Protein AF-A0A535V479-F1 (afdb_monomer)

Radius of gyration: 16.75 Å; Cα contacts (8 Å, |Δi|>4): 401; chains: 1; bounding box: 38×44×40 Å

Solvent-accessible surface area (backbone atoms only — not comparable to full-atom values): 11476 Å² total; per-residue (Å²): 57,31,63,68,49,33,75,45,56,72,70,58,43,39,60,58,38,41,78,55,70,48,56,66,48,62,28,34,54,45,68,47,28,28,66,51,22,71,62,37,49,54,50,51,54,59,69,45,71,85,49,93,41,46,69,32,35,23,28,55,63,46,35,44,75,44,95,90,58,84,38,67,50,72,68,49,53,69,53,39,48,59,43,50,72,37,88,54,32,70,27,37,19,48,40,61,54,40,69,43,42,50,70,64,34,63,78,50,50,46,60,60,64,63,84,82,49,84,44,32,37,28,34,50,68,87,58,53,69,73,54,34,51,42,39,42,71,68,51,38,44,31,32,49,42,55,75,44,49,69,54,39,50,51,44,39,74,74,68,23,30,34,29,42,21,49,24,72,88,57,71,27,39,80,59,40,46,60,53,39,75,76,68,44,63,77,55,54,46,81,36,44,43,46,37,38,49,66,49,42,72,76,63,37,54,74,50,36,56,52,64,72,74,108

Secondary structure (DSSP, 8-state):
-BSGGGTS-HHHHHHHHHTTT--EEEE--HHHHHHHTHHHHHHHHHHTTT-SSEEEEEE---SSSSTT---SSPPPHHHHHHHHTSTTEEEEEEE--HHHHHTT-HHHHHHH--SS-S-EEE--TT--HHHHHHHHHTT--EES---SHHHHHHHHHTT-EEEEEB-SS-B-HHHHHHHHHHH-STTEEEE--B--HHHHHHT-SHHHHHHHH-

Foldseek 3Di:
DALVLQVDQPQVSLVLAVVLVQQEDEHEPLVLCQEPNLVSLVVSLVVQPPGSHHYAYAQEQPNPLDPVDHGVDGDALVSSLVNLPDPRHAYHEELSVLVCQLVVPPRNLSNCPSVSHLEYAYEAAPQDDSSLVSSVVSRHAEYARDQACVSQVRSVVVRHQHAQEPEPPDHRLVRNLVVCVVPNCPSYHYDDDRYYNVCCVPQNGVSSSVVVND

Structure (mmCIF, N/CA/C/O backbone):
data_AF-A0A535V479-F1
#
_entry.id   AF-A0A535V479-F1
#
loop_
_atom_site.group_PDB
_atom_site.id
_atom_site.type_symbol
_atom_site.label_atom_id
_atom_site.label_alt_id
_atom_site.label_comp_id
_atom_site.label_asym_id
_atom_site.label_entity_id
_atom_site.label_seq_id
_atom_site.pdbx_PDB_ins_code
_atom_site.Cartn_x
_atom_site.Cartn_y
_atom_site.Cartn_z
_atom_site.occupancy
_atom_site.B_iso_or_equiv
_atom_site.auth_seq_id
_atom_site.auth_comp_id
_atom_site.auth_asym_id
_atom_site.auth_atom_id
_atom_site.pdbx_PDB_model_num
ATOM 1 N N . MET A 1 1 ? -0.497 -3.276 2.698 1.00 97.12 1 MET A N 1
ATOM 2 C CA . MET A 1 1 ? 0.059 -4.122 3.779 1.00 97.12 1 MET A CA 1
ATOM 3 C C . MET A 1 1 ? 0.954 -5.164 3.151 1.00 97.12 1 MET A C 1
ATOM 5 O O . MET A 1 1 ? 0.789 -5.433 1.965 1.00 97.12 1 MET A O 1
ATOM 9 N N . HIS A 1 2 ? 1.857 -5.745 3.929 1.00 98.12 2 HIS A N 1
ATOM 10 C CA . HIS A 1 2 ? 2.858 -6.684 3.424 1.00 98.12 2 HIS A CA 1
ATOM 11 C C . HIS A 1 2 ? 2.695 -8.007 4.168 1.00 98.12 2 HIS A C 1
ATOM 13 O O . HIS A 1 2 ? 2.795 -8.059 5.398 1.00 98.12 2 HIS A O 1
ATOM 19 N N . ILE A 1 3 ? 2.366 -9.0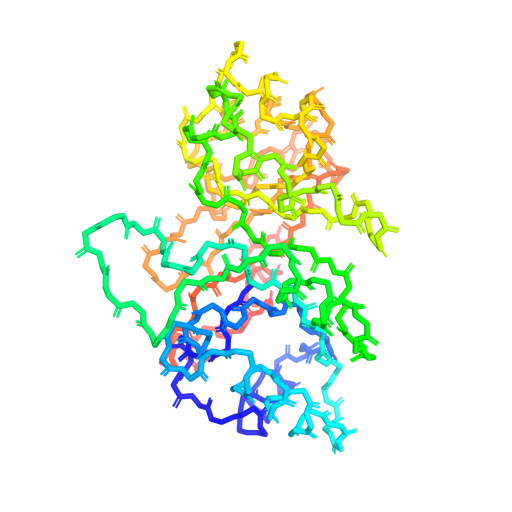81 3.443 1.00 97.94 3 ILE A N 1
ATOM 20 C CA . ILE A 1 3 ? 2.167 -10.4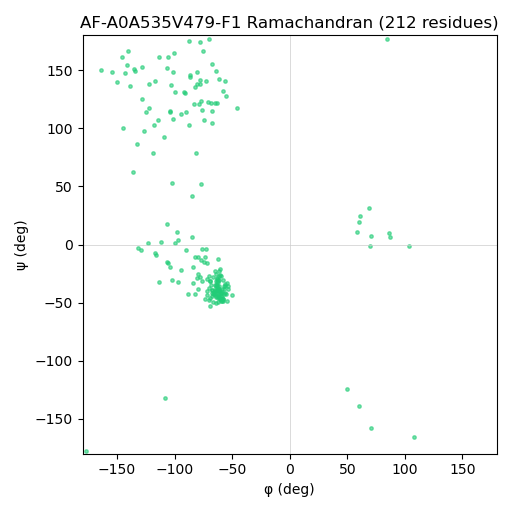05 4.057 1.00 97.94 3 ILE A CA 1
ATOM 21 C C . ILE A 1 3 ? 3.514 -10.920 4.566 1.00 97.94 3 ILE A C 1
ATOM 23 O O . ILE A 1 3 ? 3.590 -11.531 5.631 1.00 97.94 3 ILE A O 1
ATOM 27 N N . GLU A 1 4 ? 4.588 -10.604 3.851 1.00 97.81 4 GLU A N 1
ATOM 28 C CA . GLU A 1 4 ? 5.966 -10.965 4.164 1.00 97.81 4 GLU A CA 1
ATOM 29 C C . GLU A 1 4 ? 6.412 -10.499 5.551 1.00 97.81 4 GLU A C 1
ATOM 31 O O . GLU A 1 4 ? 7.112 -11.234 6.251 1.00 97.81 4 GLU A O 1
ATOM 36 N N . SER A 1 5 ? 5.945 -9.331 5.995 1.00 97.69 5 SER A N 1
ATOM 37 C CA . SER A 1 5 ? 6.283 -8.759 7.303 1.00 97.69 5 SER A CA 1
ATOM 38 C C . SER A 1 5 ? 5.768 -9.612 8.465 1.00 97.69 5 SER A C 1
ATOM 40 O O . SER A 1 5 ? 6.401 -9.659 9.525 1.00 97.69 5 SER A O 1
ATOM 42 N N . SER A 1 6 ? 4.711 -10.402 8.230 1.00 96.88 6 SER A N 1
ATOM 43 C CA . SER A 1 6 ? 4.219 -11.398 9.190 1.00 96.88 6 SER A CA 1
ATOM 44 C C . SER A 1 6 ? 5.134 -12.613 9.333 1.00 96.88 6 SER A C 1
ATOM 46 O O . SER A 1 6 ? 5.003 -13.356 10.302 1.00 96.88 6 SER A O 1
ATOM 48 N N . LYS A 1 7 ? 6.074 -12.823 8.398 1.00 97.12 7 LYS A N 1
ATOM 49 C CA . LYS A 1 7 ? 6.978 -13.989 8.332 1.00 97.12 7 LYS A CA 1
ATOM 50 C C . LYS A 1 7 ? 6.236 -15.324 8.205 1.00 97.12 7 LYS A C 1
ATOM 52 O O . LYS A 1 7 ? 6.803 -16.381 8.485 1.00 97.12 7 LYS A O 1
ATOM 57 N N . LEU A 1 8 ? 4.975 -15.280 7.782 1.00 96.62 8 LEU A N 1
ATOM 58 C CA . LEU A 1 8 ? 4.132 -16.442 7.550 1.00 96.62 8 LEU A CA 1
ATOM 59 C C . LEU A 1 8 ? 3.950 -16.682 6.053 1.00 96.62 8 LEU A C 1
ATOM 61 O O . LEU A 1 8 ? 3.959 -15.758 5.241 1.00 96.62 8 LEU A O 1
ATOM 65 N N . MET A 1 9 ? 3.725 -17.945 5.705 1.00 96.06 9 MET A N 1
ATOM 66 C CA . MET A 1 9 ? 3.146 -18.294 4.412 1.00 96.06 9 MET A CA 1
ATOM 67 C C . MET A 1 9 ? 1.689 -17.820 4.349 1.00 96.06 9 MET A C 1
ATOM 69 O O . MET A 1 9 ? 1.040 -17.638 5.378 1.00 96.06 9 MET A O 1
ATOM 73 N N . VAL A 1 10 ? 1.172 -17.596 3.140 1.00 96.88 10 VAL A N 1
ATOM 74 C CA . VAL A 1 10 ? -0.134 -16.948 2.937 1.00 96.88 10 VAL A CA 1
ATOM 75 C C . VAL A 1 10 ? -1.316 -17.727 3.543 1.00 96.88 10 VAL A C 1
ATOM 77 O O . VAL A 1 10 ? -2.280 -17.125 4.012 1.00 96.88 10 VAL A O 1
ATOM 80 N N . ASP A 1 11 ? -1.227 -19.053 3.597 1.00 96.81 11 ASP A N 1
ATOM 81 C CA . ASP A 1 11 ? -2.191 -19.943 4.248 1.00 96.81 11 ASP A CA 1
ATOM 82 C C . ASP A 1 11 ? -2.195 -19.776 5.775 1.00 96.81 11 ASP A C 1
ATOM 84 O O . ASP A 1 11 ? -3.254 -19.637 6.395 1.00 96.81 11 ASP A O 1
ATOM 88 N N . GLU A 1 12 ? -1.013 -19.707 6.382 1.00 97.19 12 GLU A N 1
ATOM 89 C CA . GLU A 1 12 ? -0.847 -19.459 7.814 1.00 97.19 12 GLU A CA 1
ATOM 90 C C . GLU A 1 12 ? -1.223 -18.025 8.200 1.00 97.19 12 GLU A C 1
ATOM 92 O O . GLU A 1 12 ? -1.873 -17.804 9.226 1.00 97.19 12 GLU A O 1
ATOM 97 N N . PHE A 1 13 ? -0.901 -17.051 7.347 1.00 97.81 13 PHE A N 1
ATOM 98 C CA . PHE A 1 13 ? -1.364 -15.676 7.494 1.00 97.81 13 PHE A CA 1
ATOM 99 C C . PHE A 1 13 ? -2.896 -15.608 7.468 1.00 97.81 13 PHE A C 1
ATOM 101 O O . PHE A 1 13 ? -3.497 -15.024 8.372 1.00 97.81 13 PHE A O 1
ATOM 108 N N . ALA A 1 14 ? -3.544 -16.259 6.493 1.00 97.69 14 ALA A N 1
ATOM 109 C CA . ALA A 1 14 ? -5.001 -16.324 6.405 1.00 97.69 14 ALA A CA 1
ATOM 110 C C . ALA A 1 14 ? -5.614 -16.935 7.670 1.00 97.69 14 ALA A C 1
ATOM 112 O O . ALA A 1 14 ? -6.531 -16.355 8.256 1.00 97.69 14 ALA A O 1
ATOM 113 N N . ARG A 1 15 ? -5.061 -18.055 8.150 1.00 96.38 15 ARG A N 1
ATOM 114 C CA . ARG A 1 15 ? -5.493 -18.695 9.400 1.00 96.38 15 ARG A CA 1
ATOM 115 C C . ARG A 1 15 ? -5.417 -17.738 10.594 1.00 96.38 15 ARG A C 1
ATOM 117 O O . ARG A 1 15 ? -6.348 -17.711 11.400 1.00 96.38 15 ARG A O 1
ATOM 124 N N . ALA A 1 16 ? -4.351 -16.945 10.694 1.00 96.81 16 ALA A N 1
ATOM 125 C CA . ALA A 1 16 ? -4.159 -15.988 11.780 1.00 96.81 16 ALA A CA 1
ATOM 126 C C . ALA A 1 16 ? -5.148 -14.810 11.710 1.00 96.81 16 ALA A C 1
ATOM 128 O O . ALA A 1 16 ? -5.862 -14.535 12.674 1.00 96.81 16 ALA A O 1
ATOM 129 N N . VAL A 1 17 ? -5.240 -14.117 10.572 1.00 97.69 17 VAL A N 1
ATOM 130 C CA . VAL A 1 17 ? -6.014 -12.863 10.489 1.00 97.69 17 VAL A CA 1
ATOM 131 C C . VAL A 1 17 ? -7.523 -13.080 10.384 1.00 97.69 17 VAL A C 1
ATOM 133 O O . VAL A 1 17 ? -8.299 -12.237 10.851 1.00 97.69 17 VAL A O 1
ATOM 136 N N . MET A 1 18 ? -7.966 -14.212 9.828 1.00 97.75 18 MET A N 1
ATOM 137 C CA . MET A 1 18 ? -9.392 -14.543 9.747 1.00 97.75 18 MET A CA 1
ATOM 138 C C . MET A 1 18 ? -9.995 -14.847 11.118 1.00 97.75 18 MET A C 1
ATOM 140 O O . MET A 1 18 ? -11.149 -14.494 11.360 1.00 97.75 18 MET A O 1
ATOM 144 N N . ALA A 1 19 ? -9.216 -15.409 12.052 1.00 96.12 19 ALA A N 1
ATOM 145 C CA . ALA A 1 19 ? -9.643 -15.584 13.445 1.00 96.12 19 ALA A CA 1
ATOM 146 C C . ALA A 1 19 ? -9.972 -14.244 14.132 1.00 96.12 19 ALA A C 1
ATOM 148 O O . ALA A 1 19 ? -10.733 -14.195 15.098 1.00 96.12 19 ALA A O 1
ATOM 149 N N . HIS A 1 20 ? -9.441 -13.145 13.595 1.00 96.81 20 HIS A N 1
ATOM 150 C CA . HIS A 1 20 ? -9.707 -11.783 14.031 1.00 96.81 20 HIS A CA 1
ATOM 151 C C . HIS A 1 20 ? -10.788 -11.064 13.205 1.00 96.81 20 HIS A C 1
ATOM 153 O O . HIS A 1 20 ? -11.049 -9.886 13.443 1.00 96.81 20 HIS A O 1
ATOM 159 N N . GLY A 1 21 ? -11.429 -11.746 12.251 1.00 97.31 21 GLY A N 1
ATOM 160 C CA . GLY A 1 21 ? -12.499 -11.196 11.413 1.00 97.31 21 GLY A CA 1
ATOM 161 C C . GLY A 1 21 ? -12.025 -10.459 10.157 1.00 97.31 21 GLY A C 1
ATOM 162 O O . GLY A 1 21 ? -12.839 -9.826 9.490 1.00 97.31 21 GLY A O 1
ATOM 163 N N . THR A 1 22 ? -10.736 -10.529 9.809 1.00 97.62 22 THR A N 1
ATOM 164 C CA . THR A 1 22 ? -10.251 -10.003 8.521 1.00 97.62 22 THR A CA 1
ATOM 165 C C . THR A 1 22 ? -10.631 -10.979 7.415 1.00 97.62 22 THR A C 1
ATOM 167 O O . THR A 1 22 ? -10.145 -12.103 7.416 1.00 97.62 22 THR A O 1
ATOM 170 N N . THR A 1 23 ? -11.480 -10.565 6.476 1.00 97.69 23 THR A N 1
ATOM 171 C CA . THR A 1 23 ? -11.937 -11.426 5.367 1.00 97.69 23 THR A CA 1
ATOM 172 C C . THR A 1 23 ? -11.302 -11.087 4.024 1.00 97.69 23 THR A C 1
ATOM 174 O O . THR A 1 23 ? -11.352 -11.910 3.117 1.00 97.69 23 THR A O 1
ATOM 177 N N . ALA A 1 24 ? -10.689 -9.907 3.900 1.00 98.06 24 ALA A N 1
ATOM 178 C CA . ALA A 1 24 ? -9.975 -9.487 2.704 1.00 98.06 24 ALA A CA 1
ATOM 179 C C . ALA A 1 24 ? -8.726 -8.672 3.058 1.00 98.06 24 ALA A C 1
ATOM 181 O O . ALA A 1 24 ? -8.727 -7.932 4.047 1.00 98.06 24 ALA A O 1
ATOM 182 N N . VAL A 1 25 ? -7.686 -8.781 2.231 1.00 98.25 25 VAL A N 1
ATOM 183 C CA . VAL A 1 25 ? -6.466 -7.967 2.312 1.00 98.25 25 VAL A CA 1
ATOM 184 C C . VAL A 1 25 ? -6.053 -7.459 0.933 1.00 98.25 25 VAL A C 1
ATOM 186 O O . VAL A 1 25 ? -6.285 -8.115 -0.081 1.00 98.25 25 VAL A O 1
ATOM 189 N N . VAL A 1 26 ? -5.418 -6.287 0.916 1.00 98.44 26 VAL A N 1
ATOM 190 C CA . VAL A 1 26 ? -4.748 -5.723 -0.260 1.00 98.44 26 VAL A CA 1
ATOM 191 C C . VAL A 1 26 ? -3.257 -5.664 0.057 1.00 98.44 26 VAL A C 1
ATOM 193 O O . VAL A 1 26 ? -2.825 -4.878 0.909 1.00 98.44 26 VAL A O 1
ATOM 196 N N . ALA A 1 27 ? -2.500 -6.556 -0.572 1.00 98.19 27 ALA A N 1
ATOM 197 C CA . ALA A 1 27 ? -1.087 -6.766 -0.308 1.00 98.19 27 ALA A CA 1
ATOM 198 C C . ALA A 1 27 ? -0.212 -6.133 -1.394 1.00 98.19 27 ALA A C 1
ATOM 200 O O . ALA A 1 27 ? -0.492 -6.290 -2.582 1.00 98.19 27 ALA A O 1
ATOM 201 N N . ASP A 1 28 ? 0.867 -5.468 -0.993 1.00 98.44 28 ASP A N 1
ATOM 202 C CA . ASP A 1 28 ? 1.990 -5.174 -1.883 1.00 98.44 28 ASP A CA 1
ATOM 203 C C . ASP A 1 28 ? 3.120 -6.167 -1.584 1.00 98.44 28 ASP A C 1
ATOM 205 O O . ASP A 1 28 ? 3.748 -6.062 -0.530 1.00 98.44 28 ASP A O 1
ATOM 209 N N . PRO A 1 29 ? 3.389 -7.131 -2.478 1.00 97.75 29 PRO A N 1
ATOM 210 C CA . PRO A 1 29 ? 4.413 -8.139 -2.275 1.00 97.75 29 PRO A CA 1
ATOM 211 C C . PRO A 1 29 ? 5.806 -7.642 -2.698 1.00 97.75 29 PRO A C 1
ATOM 213 O O . PRO A 1 29 ? 6.548 -8.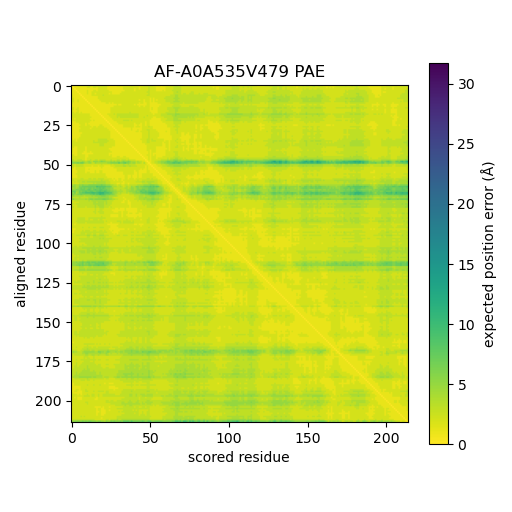361 -3.382 1.00 97.75 29 PRO A O 1
ATOM 216 N N . HIS A 1 30 ? 6.157 -6.389 -2.378 1.00 97.31 30 HIS A N 1
ATOM 217 C CA . HIS A 1 30 ? 7.409 -5.788 -2.842 1.00 97.31 30 HIS A CA 1
ATOM 218 C C . HIS A 1 30 ? 8.645 -6.491 -2.269 1.00 97.31 30 HIS A C 1
ATOM 220 O O . HIS A 1 30 ? 9.706 -6.466 -2.898 1.00 97.31 30 HIS A O 1
ATOM 226 N N . GLU A 1 31 ? 8.518 -7.193 -1.142 1.00 96.75 31 GLU A N 1
ATOM 227 C CA . GLU A 1 31 ? 9.623 -7.941 -0.541 1.00 96.75 31 GLU A CA 1
ATOM 228 C C . GLU A 1 31 ? 9.909 -9.204 -1.352 1.00 96.75 31 GLU A C 1
ATOM 230 O O . GLU A 1 31 ? 11.046 -9.459 -1.769 1.00 96.75 31 GLU A O 1
ATOM 235 N N . ILE A 1 32 ? 8.856 -9.952 -1.700 1.00 97.38 32 ILE A N 1
ATOM 236 C CA . ILE A 1 32 ? 8.950 -11.064 -2.652 1.00 97.38 32 ILE A CA 1
ATOM 237 C C . ILE A 1 32 ? 9.454 -10.569 -4.011 1.00 97.38 32 ILE A C 1
ATOM 239 O O . ILE A 1 32 ? 10.303 -11.223 -4.622 1.00 97.38 32 ILE A O 1
ATOM 243 N N . ALA A 1 33 ? 8.977 -9.418 -4.486 1.00 97.62 33 ALA A N 1
ATOM 244 C CA . ALA A 1 33 ? 9.382 -8.852 -5.768 1.00 97.62 33 ALA A CA 1
ATOM 245 C C . ALA A 1 33 ? 10.885 -8.539 -5.812 1.00 97.62 33 ALA A C 1
ATOM 247 O O . ALA A 1 33 ? 11.561 -8.869 -6.790 1.00 97.62 33 ALA A O 1
ATOM 248 N N . ASN A 1 34 ? 11.440 -7.966 -4.743 1.00 97.50 34 ASN A N 1
ATOM 249 C CA . ASN A 1 34 ? 12.868 -7.673 -4.656 1.00 97.50 34 ASN A CA 1
ATOM 250 C C . ASN A 1 34 ? 13.732 -8.947 -4.662 1.00 97.50 34 ASN A C 1
ATOM 252 O O . ASN A 1 34 ? 14.807 -8.949 -5.269 1.00 97.50 34 ASN A O 1
ATOM 256 N N . VAL A 1 35 ? 13.267 -10.050 -4.064 1.00 97.06 35 VAL A N 1
ATOM 257 C CA . VAL A 1 35 ? 14.038 -11.306 -3.946 1.00 97.06 35 VAL A CA 1
ATOM 258 C C . VAL A 1 35 ? 13.855 -12.247 -5.146 1.00 97.06 35 VAL A C 1
ATOM 260 O O . VAL A 1 35 ? 14.816 -12.855 -5.629 1.00 97.06 35 VAL A O 1
ATOM 263 N N . LEU A 1 36 ? 12.625 -12.393 -5.633 1.00 97.62 36 LEU A N 1
ATOM 264 C CA . LEU A 1 36 ? 12.230 -13.391 -6.635 1.00 97.62 36 LEU A CA 1
ATOM 265 C C . LEU A 1 36 ? 11.756 -12.774 -7.958 1.00 97.62 36 LEU A C 1
ATOM 267 O O . LEU A 1 36 ? 11.603 -13.495 -8.943 1.00 97.62 36 LEU A O 1
ATOM 271 N N . GLY A 1 37 ? 11.576 -11.456 -8.025 1.00 97.38 37 GLY A N 1
ATOM 272 C CA . GLY A 1 37 ? 11.063 -10.768 -9.205 1.00 97.38 37 GLY A CA 1
ATOM 273 C C . GLY A 1 37 ? 9.579 -11.044 -9.464 1.00 97.38 37 GLY A C 1
ATOM 274 O O . GLY A 1 37 ? 8.830 -11.443 -8.573 1.00 97.38 37 GLY A O 1
ATOM 275 N N . THR A 1 38 ? 9.156 -10.856 -10.717 1.00 97.75 38 THR A N 1
ATOM 276 C CA . THR A 1 38 ? 7.776 -11.111 -11.174 1.00 97.75 38 THR A CA 1
ATOM 277 C C . THR A 1 38 ? 7.325 -12.546 -10.916 1.00 97.75 38 THR A C 1
ATOM 279 O O . THR A 1 38 ? 6.170 -12.771 -10.563 1.00 97.75 38 THR A O 1
ATOM 282 N N . ASP A 1 39 ? 8.239 -13.512 -11.032 1.00 97.94 39 ASP A N 1
ATOM 283 C CA . ASP A 1 39 ? 7.946 -14.934 -10.831 1.00 97.94 39 ASP A CA 1
ATOM 284 C C . ASP A 1 39 ? 7.479 -15.214 -9.397 1.00 97.94 39 ASP A C 1
ATOM 286 O O . ASP A 1 39 ? 6.549 -15.992 -9.192 1.00 97.94 39 ASP A O 1
ATOM 290 N N . GLY A 1 40 ? 8.065 -14.530 -8.407 1.00 97.62 40 GLY A N 1
ATOM 291 C CA . GLY A 1 40 ? 7.646 -14.641 -7.010 1.00 97.62 40 GLY A CA 1
ATOM 292 C C . GLY A 1 40 ? 6.229 -14.123 -6.776 1.00 97.62 40 GLY A C 1
ATOM 293 O O . GLY A 1 40 ? 5.455 -14.747 -6.055 1.00 97.62 40 GLY A O 1
ATOM 294 N N . ILE A 1 41 ? 5.856 -13.022 -7.430 1.00 97.88 41 ILE A N 1
ATOM 295 C CA . ILE A 1 41 ? 4.505 -12.460 -7.310 1.00 97.88 41 ILE A CA 1
ATOM 296 C C . ILE A 1 41 ? 3.482 -13.349 -8.027 1.00 97.88 41 ILE A C 1
ATOM 298 O O . ILE A 1 41 ? 2.394 -13.589 -7.503 1.00 97.88 41 ILE A O 1
ATOM 302 N N . HIS A 1 42 ? 3.821 -13.886 -9.205 1.00 97.62 42 HIS A N 1
ATOM 303 C CA . HIS A 1 42 ? 2.969 -14.860 -9.890 1.00 97.62 42 HIS A CA 1
ATOM 304 C C . HIS A 1 42 ? 2.724 -16.100 -9.029 1.00 97.62 42 HIS A C 1
ATOM 306 O O . HIS A 1 42 ? 1.571 -16.511 -8.893 1.00 97.62 42 HIS A O 1
ATOM 312 N N . TRP A 1 43 ? 3.783 -16.621 -8.407 1.00 96.94 43 TRP A N 1
ATOM 313 C CA . TRP A 1 43 ? 3.707 -17.737 -7.472 1.00 96.94 43 TRP A CA 1
ATOM 314 C C . TRP A 1 43 ? 2.835 -17.417 -6.250 1.00 96.94 43 TRP A C 1
ATOM 316 O O . TRP A 1 43 ? 1.959 -18.210 -5.915 1.00 96.94 43 TRP A O 1
ATOM 326 N N . LEU A 1 44 ? 2.995 -16.240 -5.631 1.00 97.25 44 LEU A N 1
ATOM 327 C CA . LEU A 1 44 ? 2.146 -15.818 -4.513 1.00 97.25 44 LEU A CA 1
ATOM 328 C C . LEU A 1 44 ? 0.665 -15.796 -4.917 1.00 97.25 44 LEU A C 1
ATOM 330 O O . LEU A 1 44 ? -0.177 -16.340 -4.208 1.00 97.25 44 LEU A O 1
ATOM 334 N N . LEU A 1 45 ? 0.348 -15.208 -6.075 1.00 96.75 45 LEU A N 1
ATOM 335 C CA . LEU A 1 45 ? -1.015 -15.172 -6.609 1.00 96.75 45 LEU A CA 1
ATOM 336 C C . LEU A 1 45 ? -1.593 -16.578 -6.828 1.00 96.75 45 LEU A C 1
ATOM 338 O O . LEU A 1 45 ? -2.775 -16.788 -6.558 1.00 96.75 45 LEU A O 1
ATOM 342 N N . ASP A 1 46 ? -0.780 -17.534 -7.289 1.00 96.62 46 ASP A N 1
ATOM 343 C CA . ASP A 1 46 ? -1.205 -18.930 -7.426 1.00 96.62 46 ASP A CA 1
ATOM 344 C C . ASP A 1 46 ? -1.527 -19.540 -6.051 1.00 96.62 46 ASP A C 1
ATOM 346 O O . ASP A 1 46 ? -2.601 -20.124 -5.888 1.00 96.62 46 ASP A O 1
ATOM 350 N N . CYS A 1 47 ? -0.676 -19.315 -5.040 1.00 95.56 47 CYS A N 1
ATOM 351 C CA . CYS A 1 47 ? -0.901 -19.764 -3.660 1.00 95.56 47 CYS A CA 1
ATOM 352 C C . CYS A 1 47 ? -2.171 -19.179 -3.017 1.00 95.56 47 CYS A C 1
ATOM 354 O O . CYS A 1 47 ? -2.751 -19.805 -2.132 1.00 95.56 47 CYS A O 1
ATOM 356 N N . CYS A 1 48 ? -2.636 -18.010 -3.463 1.00 94.94 48 CYS A N 1
ATOM 357 C CA . CYS A 1 48 ? -3.849 -17.382 -2.941 1.00 94.94 48 CYS A CA 1
ATOM 358 C C . CYS A 1 48 ? -5.158 -18.006 -3.460 1.00 94.94 48 CYS A C 1
ATOM 360 O O . CYS A 1 48 ? -6.228 -17.678 -2.941 1.00 94.94 48 CYS A O 1
ATOM 362 N N . SER A 1 49 ? -5.123 -18.836 -4.509 1.00 88.25 49 SER A N 1
ATOM 363 C CA . SER A 1 49 ? -6.330 -19.232 -5.260 1.00 88.25 49 SER A CA 1
ATOM 364 C C . SER A 1 49 ? -7.349 -20.020 -4.429 1.00 88.25 49 SER A C 1
ATOM 366 O O . SER A 1 49 ? -8.546 -19.785 -4.577 1.00 88.25 49 SER A O 1
ATOM 368 N N . ASP A 1 50 ? -6.876 -20.870 -3.515 1.00 89.44 50 ASP A N 1
ATOM 369 C CA . ASP A 1 50 ? -7.708 -21.794 -2.727 1.00 89.44 50 ASP A CA 1
ATOM 370 C C . ASP A 1 50 ? -7.868 -21.371 -1.255 1.00 89.44 50 ASP A C 1
ATOM 372 O O . ASP A 1 50 ? -8.233 -22.176 -0.394 1.00 89.44 50 ASP A O 1
ATOM 376 N N . LEU A 1 51 ? -7.584 -20.104 -0.937 1.00 96.12 51 LEU A N 1
ATOM 377 C CA . LEU A 1 51 ? -7.701 -19.592 0.425 1.00 96.12 51 LEU A CA 1
ATOM 378 C C . LEU A 1 51 ? -9.121 -19.104 0.740 1.00 96.12 51 LEU A C 1
ATOM 380 O O . LEU A 1 51 ? -9.775 -18.506 -0.114 1.00 96.12 51 LEU A O 1
ATOM 384 N N . PRO A 1 52 ? -9.581 -19.266 1.995 1.00 96.44 52 PRO A N 1
ATOM 385 C CA . PRO A 1 52 ? -10.826 -18.656 2.463 1.00 96.44 52 PRO A CA 1
ATOM 386 C C . PRO A 1 52 ? -10.715 -17.134 2.683 1.00 96.44 52 PRO A C 1
ATOM 388 O O . PRO A 1 52 ? -11.735 -16.481 2.897 1.00 96.44 52 PRO A O 1
ATOM 391 N N . LEU A 1 53 ? -9.498 -16.576 2.655 1.00 98.19 53 LEU A N 1
ATOM 392 C CA . LEU A 1 53 ? -9.222 -15.140 2.707 1.00 98.19 53 LEU A CA 1
ATOM 393 C C . LEU A 1 53 ? -9.156 -14.573 1.283 1.00 98.19 53 LEU A C 1
ATOM 395 O O . LEU A 1 53 ? -8.396 -15.079 0.455 1.00 98.19 53 LEU A O 1
ATOM 399 N N . ASP A 1 54 ? -9.866 -13.476 1.021 1.00 98.19 54 ASP A N 1
ATOM 400 C CA . ASP A 1 54 ? -9.723 -12.747 -0.239 1.00 98.19 54 ASP A CA 1
ATOM 401 C C . ASP A 1 54 ? -8.407 -11.956 -0.248 1.00 98.19 54 ASP A C 1
ATOM 403 O O . ASP A 1 54 ? -8.262 -10.937 0.429 1.00 98.19 54 ASP A O 1
ATOM 407 N N . VAL A 1 55 ? -7.430 -12.424 -1.024 1.00 98.19 55 VAL A N 1
ATOM 408 C CA . VAL A 1 55 ? -6.139 -11.743 -1.188 1.00 98.19 55 VAL A CA 1
ATOM 409 C C . VAL A 1 55 ? -6.098 -11.037 -2.537 1.00 98.19 55 VAL A C 1
ATOM 411 O O . VAL A 1 55 ? -6.077 -11.686 -3.586 1.00 98.19 55 VAL A O 1
ATOM 414 N N . PHE A 1 56 ? -6.054 -9.708 -2.501 1.00 98.38 56 PHE A N 1
ATOM 415 C CA . PHE A 1 56 ? -5.769 -8.861 -3.654 1.00 98.38 56 PHE A CA 1
ATOM 416 C C . PHE A 1 56 ? -4.325 -8.379 -3.601 1.00 98.38 56 PHE A C 1
ATOM 418 O O . PHE A 1 56 ? -3.773 -8.167 -2.522 1.00 98.38 56 PHE A O 1
ATOM 425 N N . VAL A 1 57 ? -3.725 -8.191 -4.770 1.00 98.19 57 VAL A N 1
ATOM 426 C CA . VAL A 1 57 ? -2.336 -7.758 -4.916 1.00 98.19 57 VAL A CA 1
ATOM 427 C C . VAL A 1 57 ? -2.276 -6.409 -5.621 1.00 98.19 57 VAL A C 1
ATOM 429 O O . VAL A 1 57 ? -3.007 -6.147 -6.579 1.00 98.19 57 VAL A O 1
ATOM 432 N N . MET A 1 58 ? -1.367 -5.564 -5.162 1.00 98.31 58 MET A N 1
ATOM 433 C CA . MET A 1 58 ? -0.917 -4.375 -5.866 1.00 98.31 58 MET A CA 1
ATOM 434 C C . MET A 1 58 ? 0.412 -4.702 -6.549 1.00 98.31 58 MET A C 1
ATOM 436 O O . MET A 1 58 ? 1.300 -5.289 -5.940 1.00 98.31 58 MET A O 1
ATOM 440 N N . ALA A 1 59 ? 0.554 -4.381 -7.833 1.00 98.31 59 ALA A N 1
ATOM 441 C CA . ALA A 1 59 ? 1.779 -4.635 -8.580 1.00 98.31 59 ALA A CA 1
ATOM 442 C C . ALA A 1 59 ? 2.908 -3.738 -8.052 1.00 98.31 59 ALA A C 1
ATOM 444 O O . ALA A 1 59 ? 2.832 -2.517 -8.194 1.00 98.31 59 ALA A O 1
ATOM 445 N N . SER A 1 60 ? 3.944 -4.338 -7.461 1.00 97.81 60 SER A N 1
ATOM 446 C CA . SER A 1 60 ? 5.054 -3.612 -6.835 1.00 97.81 60 SER A CA 1
ATOM 447 C C . SER A 1 60 ? 5.720 -2.628 -7.805 1.00 97.81 60 SER A C 1
ATOM 449 O O . SER A 1 60 ? 6.093 -2.988 -8.924 1.00 97.81 60 SER A O 1
ATOM 451 N N . SER A 1 61 ? 5.854 -1.371 -7.379 1.00 96.38 61 SER A N 1
ATOM 452 C CA . SER A 1 61 ? 6.224 -0.238 -8.245 1.00 96.38 61 SER A CA 1
ATOM 453 C C . SER A 1 61 ? 7.723 0.106 -8.192 1.00 96.38 61 SER A C 1
ATOM 455 O O . SER A 1 61 ? 8.327 0.528 -9.188 1.00 96.38 61 SER A O 1
ATOM 457 N N . CYS A 1 62 ? 8.351 -0.094 -7.032 1.00 96.06 62 CYS A N 1
ATOM 458 C CA . CYS A 1 62 ? 9.716 0.332 -6.740 1.00 96.06 62 CYS A CA 1
ATOM 459 C C . CYS A 1 62 ? 10.602 -0.882 -6.430 1.00 96.06 62 CYS A C 1
ATOM 461 O O . CYS A 1 62 ? 10.896 -1.181 -5.279 1.00 96.06 62 CYS A O 1
ATOM 463 N N . VAL A 1 63 ? 11.028 -1.590 -7.481 1.00 96.81 63 VAL A N 1
ATOM 464 C CA . VAL A 1 63 ? 11.980 -2.710 -7.394 1.00 96.81 63 VAL A CA 1
ATOM 465 C C . VAL A 1 63 ? 13.237 -2.343 -8.199 1.00 96.81 63 VAL A C 1
ATOM 467 O O . VAL A 1 63 ? 13.186 -2.377 -9.434 1.00 96.81 63 VAL A O 1
ATOM 470 N N . PRO A 1 64 ? 14.354 -1.955 -7.553 1.00 94.50 64 PRO A N 1
ATOM 471 C CA . PRO A 1 64 ? 14.493 -1.755 -6.108 1.00 94.50 64 PRO A CA 1
ATOM 472 C C . PRO A 1 64 ? 13.840 -0.453 -5.632 1.00 94.50 64 PRO A C 1
ATOM 474 O O . PRO A 1 64 ? 13.551 0.436 -6.441 1.00 94.50 64 PRO A O 1
ATOM 477 N N . ALA A 1 65 ? 13.672 -0.315 -4.316 1.00 87.94 65 ALA A N 1
ATOM 478 C CA . ALA A 1 65 ? 13.179 0.915 -3.703 1.00 87.94 65 ALA A CA 1
ATOM 479 C C . ALA A 1 65 ? 14.205 2.052 -3.812 1.00 87.94 65 ALA A C 1
ATOM 481 O O . ALA A 1 65 ? 13.856 3.227 -3.943 1.00 87.94 65 ALA A O 1
ATOM 482 N N . SER A 1 66 ? 15.492 1.697 -3.799 1.00 86.81 66 SER A N 1
ATOM 483 C CA . SER A 1 66 ? 16.601 2.641 -3.820 1.00 86.81 66 SER A CA 1
ATOM 484 C C . SER A 1 66 ? 17.703 2.230 -4.791 1.00 86.81 66 SER A C 1
ATOM 486 O O . SER A 1 66 ? 18.006 1.056 -4.983 1.00 86.81 66 SER A O 1
ATOM 488 N N . ARG A 1 67 ? 18.416 3.222 -5.339 1.00 88.12 67 ARG A N 1
ATOM 489 C CA . ARG A 1 67 ? 19.633 3.002 -6.148 1.00 88.12 67 ARG A CA 1
ATOM 490 C C . ARG A 1 67 ? 20.784 2.338 -5.378 1.00 88.12 67 ARG A C 1
ATOM 492 O O . ARG A 1 67 ? 21.797 2.002 -5.983 1.00 88.12 67 ARG A O 1
ATOM 499 N N . PHE A 1 68 ? 20.678 2.262 -4.052 1.00 90.44 68 PHE A N 1
ATOM 500 C CA . PHE A 1 68 ? 21.685 1.656 -3.180 1.00 90.44 68 PHE A CA 1
ATOM 501 C C . PHE A 1 68 ? 21.447 0.158 -2.944 1.00 90.44 68 PHE A C 1
ATOM 503 O O . PHE A 1 68 ? 22.274 -0.492 -2.310 1.00 90.44 68 PHE A O 1
ATOM 510 N N . GLU A 1 69 ? 20.347 -0.390 -3.457 1.00 89.06 69 GLU A N 1
ATOM 511 C CA . GLU A 1 69 ? 19.961 -1.789 -3.297 1.00 89.06 69 GLU A CA 1
ATOM 512 C C . GLU A 1 69 ? 20.184 -2.581 -4.588 1.00 89.06 69 GLU A C 1
ATOM 514 O O . GLU A 1 69 ? 20.329 -2.030 -5.680 1.00 89.06 69 GLU A O 1
ATOM 519 N N . SER A 1 70 ? 20.231 -3.905 -4.460 1.00 93.31 70 SER A N 1
ATOM 520 C CA . SER A 1 70 ? 20.372 -4.830 -5.586 1.00 93.31 70 SER A CA 1
ATOM 521 C C . SER A 1 70 ? 19.245 -5.860 -5.532 1.00 93.31 70 SER A C 1
ATOM 523 O O . SER A 1 70 ? 19.360 -6.831 -4.784 1.00 93.31 70 SER A O 1
ATOM 525 N N . PRO A 1 71 ? 18.157 -5.663 -6.297 1.00 95.75 71 PRO A N 1
ATOM 526 C CA . PRO A 1 71 ? 17.083 -6.639 -6.376 1.00 95.75 71 PRO A CA 1
ATOM 527 C C . PRO A 1 71 ? 17.511 -7.790 -7.289 1.00 95.75 71 PRO A C 1
ATOM 529 O O . PRO A 1 71 ? 18.518 -7.706 -8.000 1.00 95.75 71 PRO A O 1
ATOM 532 N N . ARG A 1 72 ? 16.687 -8.836 -7.377 1.00 95.12 72 ARG A N 1
ATOM 533 C CA . ARG A 1 72 ? 16.855 -9.903 -8.375 1.00 95.12 72 ARG A CA 1
ATOM 534 C C . ARG A 1 72 ? 17.019 -9.348 -9.791 1.00 95.12 72 ARG A C 1
ATOM 536 O O . ARG A 1 72 ? 17.857 -9.832 -10.549 1.00 95.12 72 ARG A O 1
ATOM 543 N N . ARG A 1 73 ? 16.199 -8.353 -10.135 1.00 94.50 73 ARG A N 1
ATOM 544 C CA . ARG A 1 73 ? 16.340 -7.476 -11.303 1.00 94.50 73 ARG A CA 1
ATOM 545 C C . ARG A 1 73 ? 15.457 -6.236 -11.122 1.00 94.50 73 ARG A C 1
ATOM 547 O O . ARG A 1 73 ? 14.402 -6.365 -10.502 1.00 94.50 73 ARG A O 1
ATOM 554 N N . PRO A 1 74 ? 15.832 -5.074 -11.678 1.00 95.38 74 PRO A N 1
ATOM 555 C CA . PRO A 1 74 ? 14.944 -3.921 -11.697 1.00 95.38 74 PRO A CA 1
ATOM 556 C C . PRO A 1 74 ? 13.663 -4.206 -12.487 1.00 95.38 74 PRO A C 1
ATOM 558 O O . PRO A 1 74 ? 13.709 -4.886 -13.519 1.00 95.38 74 PRO A O 1
ATOM 561 N N . PHE A 1 75 ? 12.536 -3.676 -12.017 1.00 95.81 75 PHE A N 1
ATOM 562 C CA . PHE A 1 75 ? 11.271 -3.758 -12.743 1.00 95.81 75 PHE A CA 1
ATOM 563 C C . PHE A 1 75 ? 11.186 -2.696 -13.836 1.00 95.81 75 PHE A C 1
ATOM 565 O O . PHE A 1 75 ? 11.541 -1.530 -13.656 1.00 95.81 75 PHE A O 1
ATOM 572 N N . THR A 1 76 ? 10.674 -3.127 -14.979 1.00 95.25 76 THR A N 1
ATOM 573 C CA . THR A 1 76 ? 10.308 -2.299 -16.124 1.00 95.25 76 THR A CA 1
ATOM 574 C C . THR A 1 76 ? 8.792 -2.066 -16.140 1.00 95.25 76 THR A C 1
ATOM 576 O O . THR A 1 76 ? 8.053 -2.818 -15.500 1.00 95.25 76 THR A O 1
ATOM 579 N N . PRO A 1 77 ? 8.281 -1.088 -16.909 1.00 95.25 77 PRO A N 1
ATOM 580 C CA . PRO A 1 77 ? 6.837 -0.935 -17.102 1.00 95.25 77 PRO A CA 1
ATOM 581 C C . PRO A 1 77 ? 6.154 -2.221 -17.595 1.00 95.25 77 PRO A C 1
ATOM 583 O O . PRO A 1 77 ? 5.089 -2.577 -17.102 1.00 95.25 77 PRO A O 1
ATOM 586 N N . GLY A 1 78 ? 6.813 -2.982 -18.480 1.00 96.69 78 GLY A N 1
ATOM 587 C CA . GLY A 1 78 ? 6.294 -4.261 -18.973 1.00 96.69 78 GLY A CA 1
ATOM 588 C C . GLY A 1 78 ? 6.137 -5.327 -17.881 1.00 96.69 78 GLY A C 1
ATOM 589 O O . GLY A 1 78 ? 5.228 -6.152 -17.956 1.00 96.69 78 GLY A O 1
ATOM 590 N N . ASP A 1 79 ? 6.966 -5.286 -16.835 1.00 97.50 79 ASP A N 1
ATOM 591 C CA . ASP A 1 79 ? 6.828 -6.179 -15.682 1.00 97.50 79 ASP A CA 1
ATOM 592 C C . ASP A 1 79 ? 5.578 -5.842 -14.873 1.00 97.50 79 ASP A C 1
ATOM 594 O O . ASP A 1 79 ? 4.782 -6.732 -14.573 1.00 97.50 79 ASP A O 1
ATOM 598 N N . ILE A 1 80 ? 5.358 -4.555 -14.595 1.00 98.06 80 ILE A N 1
ATOM 599 C CA . ILE A 1 80 ? 4.163 -4.071 -13.892 1.00 98.06 80 ILE A CA 1
ATOM 600 C C . ILE A 1 80 ? 2.911 -4.416 -14.708 1.00 98.06 80 ILE A C 1
ATOM 602 O O . ILE A 1 80 ? 1.955 -4.969 -14.169 1.00 98.06 80 ILE A O 1
ATOM 606 N N . GLU A 1 81 ? 2.934 -4.183 -16.023 1.00 97.88 81 GLU A N 1
ATOM 607 C CA . GLU A 1 81 ? 1.839 -4.566 -16.915 1.00 97.88 81 GLU A CA 1
ATOM 608 C C . GLU A 1 81 ? 1.552 -6.072 -16.886 1.00 97.88 81 GLU A C 1
ATOM 610 O O . GLU A 1 81 ? 0.387 -6.476 -16.874 1.00 97.88 81 GLU A O 1
ATOM 615 N N . SER A 1 82 ? 2.587 -6.919 -16.855 1.00 97.44 82 SER A N 1
ATOM 616 C CA . SER A 1 82 ? 2.409 -8.373 -16.774 1.00 97.44 82 SER A CA 1
ATOM 617 C C . SER A 1 82 ? 1.674 -8.795 -15.494 1.00 97.44 82 SER A C 1
ATOM 619 O O . SER A 1 82 ? 0.805 -9.670 -15.536 1.00 97.44 82 SER A O 1
ATOM 621 N N . LEU A 1 83 ? 1.960 -8.122 -14.373 1.00 98.06 83 LEU A N 1
ATOM 622 C CA . LEU A 1 83 ? 1.319 -8.365 -13.083 1.00 98.06 83 LEU A CA 1
ATOM 623 C C . LEU A 1 83 ? -0.123 -7.858 -13.074 1.00 98.06 83 LEU A C 1
ATOM 625 O O . LEU A 1 83 ? -1.011 -8.581 -12.628 1.00 98.06 83 LEU A O 1
ATOM 629 N N . LEU A 1 84 ? -0.377 -6.664 -13.618 1.00 98.31 84 LEU A N 1
ATOM 630 C CA . LEU A 1 84 ? -1.717 -6.067 -13.719 1.00 98.31 84 LEU A CA 1
ATOM 631 C C . LEU A 1 84 ? -2.692 -6.903 -14.561 1.00 98.31 84 LEU A C 1
ATOM 633 O O . LEU A 1 84 ? -3.902 -6.800 -14.391 1.00 98.31 84 LEU A O 1
ATOM 637 N N . ARG A 1 85 ? -2.188 -7.758 -15.459 1.00 97.62 85 ARG A N 1
ATOM 638 C CA . ARG A 1 85 ? -3.020 -8.689 -16.243 1.00 97.62 85 ARG A CA 1
ATOM 639 C C . ARG A 1 85 ? -3.442 -9.937 -15.472 1.00 97.62 85 ARG A C 1
ATOM 641 O O . ARG A 1 85 ? -4.274 -10.698 -15.968 1.00 97.62 85 ARG A O 1
ATOM 648 N N . ARG A 1 86 ? -2.871 -10.190 -14.294 1.00 97.44 86 ARG A N 1
ATOM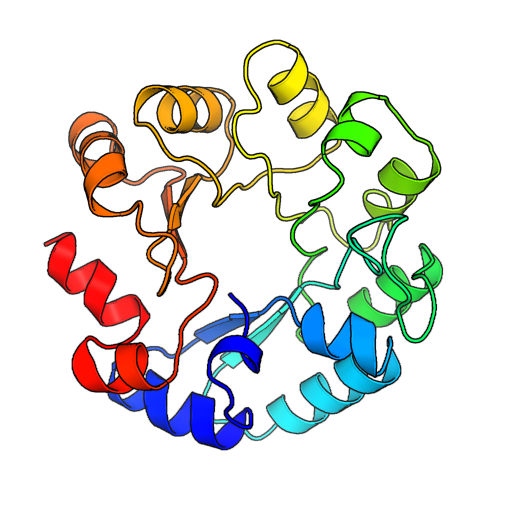 649 C CA . ARG A 1 86 ? -3.258 -11.329 -13.462 1.00 97.44 86 ARG A CA 1
ATOM 650 C C . ARG A 1 86 ? -4.553 -11.030 -12.721 1.00 97.44 86 ARG A C 1
ATOM 652 O O . ARG A 1 86 ? -4.773 -9.938 -12.209 1.00 97.44 86 ARG A O 1
ATOM 659 N N . HIS A 1 87 ? -5.394 -12.052 -12.619 1.00 95.19 87 HIS A N 1
ATOM 660 C CA . HIS A 1 87 ? -6.557 -12.016 -11.744 1.00 95.19 87 HIS A CA 1
ATOM 661 C C . HIS A 1 87 ? -6.125 -11.706 -10.298 1.00 95.19 87 HIS A C 1
ATOM 663 O O . HIS A 1 87 ? -5.104 -12.224 -9.851 1.00 95.19 87 HIS A O 1
ATOM 669 N N . ARG A 1 88 ? -6.915 -10.886 -9.586 1.00 96.06 88 ARG A N 1
ATOM 670 C CA . ARG A 1 88 ? -6.646 -10.338 -8.236 1.00 96.06 88 ARG A CA 1
ATOM 671 C C . ARG A 1 88 ? -5.532 -9.294 -8.128 1.00 96.06 88 ARG A C 1
ATOM 673 O O . ARG A 1 88 ? -5.376 -8.743 -7.041 1.00 96.06 88 ARG A O 1
ATOM 680 N N . THR A 1 89 ? -4.841 -8.938 -9.210 1.00 98.19 89 THR A N 1
ATOM 681 C CA . THR A 1 89 ? -4.028 -7.715 -9.218 1.00 98.19 89 THR A CA 1
ATOM 682 C C . THR A 1 89 ? -4.920 -6.516 -9.532 1.00 98.19 89 THR A C 1
ATOM 684 O O . THR A 1 89 ? -5.575 -6.506 -10.573 1.00 98.19 89 THR A O 1
ATOM 687 N N . ILE A 1 90 ? -4.985 -5.522 -8.643 1.00 97.62 90 ILE A N 1
ATOM 688 C CA . ILE A 1 90 ? -6.002 -4.450 -8.724 1.00 97.62 90 ILE A CA 1
ATOM 689 C C . ILE A 1 90 ? -5.436 -3.039 -8.931 1.00 97.62 90 ILE A C 1
ATOM 691 O O . ILE A 1 90 ? -6.192 -2.102 -9.185 1.00 97.62 90 ILE A O 1
ATOM 695 N N . GLY A 1 91 ? -4.120 -2.868 -8.866 1.00 98.00 91 GLY A N 1
ATOM 696 C CA . GLY A 1 91 ? -3.493 -1.560 -9.005 1.00 98.00 91 GLY A CA 1
ATOM 697 C C . GLY A 1 91 ? -1.977 -1.630 -8.962 1.00 98.00 91 GLY A C 1
ATOM 698 O O . GLY A 1 91 ? -1.404 -2.715 -8.873 1.00 98.00 91 GLY A O 1
ATOM 699 N N . VAL A 1 92 ? -1.337 -0.469 -9.040 1.00 98.31 92 VAL A N 1
ATOM 700 C CA . VAL A 1 92 ? 0.105 -0.313 -8.814 1.00 98.31 92 VAL A CA 1
ATOM 701 C C . VAL A 1 92 ? 0.325 0.016 -7.344 1.00 98.31 92 VAL A C 1
ATOM 703 O O . VAL A 1 92 ? -0.356 0.882 -6.793 1.00 98.31 92 VAL A O 1
ATOM 706 N N . ALA A 1 93 ? 1.246 -0.700 -6.712 1.00 98.06 93 ALA A N 1
ATOM 707 C CA . ALA A 1 93 ? 1.535 -0.554 -5.298 1.00 98.06 93 ALA A CA 1
ATOM 708 C C . ALA A 1 93 ? 2.234 0.765 -4.969 1.00 98.06 93 ALA A C 1
ATOM 710 O O . ALA A 1 93 ? 2.574 1.549 -5.859 1.00 98.06 93 ALA A O 1
ATOM 711 N N . GLU A 1 94 ? 2.456 0.977 -3.677 1.00 97.50 94 GLU A N 1
ATOM 712 C CA . GLU A 1 94 ? 2.938 2.225 -3.113 1.00 97.50 94 GLU A CA 1
ATOM 713 C C . GLU A 1 94 ? 4.114 2.838 -3.883 1.00 97.50 94 GLU A C 1
ATOM 715 O O . GLU A 1 94 ? 5.195 2.270 -4.029 1.00 97.50 94 GLU A O 1
ATOM 720 N N . MET A 1 95 ? 3.900 4.026 -4.439 1.00 97.56 95 MET A N 1
ATOM 721 C CA . MET A 1 95 ? 4.920 4.698 -5.231 1.00 97.56 95 MET A CA 1
ATOM 722 C C . MET A 1 95 ? 5.929 5.428 -4.331 1.00 97.56 95 MET A C 1
ATOM 724 O O . MET A 1 95 ? 5.870 6.652 -4.176 1.00 97.56 95 MET A O 1
ATOM 728 N N . MET A 1 96 ? 6.860 4.666 -3.753 1.00 96.50 96 MET A N 1
ATOM 729 C CA . MET A 1 96 ? 7.869 5.132 -2.789 1.00 96.50 96 MET A CA 1
ATOM 730 C C . MET A 1 96 ? 8.900 6.093 -3.383 1.00 96.50 96 MET A C 1
ATOM 732 O O . MET A 1 96 ? 9.409 6.969 -2.682 1.00 96.50 96 MET A O 1
ATOM 736 N N . ASN A 1 97 ? 9.197 5.998 -4.686 1.00 97.06 97 ASN A N 1
ATOM 737 C CA . ASN A 1 97 ? 10.039 6.983 -5.370 1.00 97.06 97 ASN A CA 1
ATOM 738 C C . ASN A 1 97 ? 9.252 8.277 -5.673 1.00 97.06 97 ASN A C 1
ATOM 740 O O . ASN A 1 97 ? 9.229 8.783 -6.800 1.00 97.06 97 ASN A O 1
ATOM 744 N N . PHE A 1 98 ? 8.610 8.839 -4.644 1.00 97.19 98 PHE A N 1
ATOM 745 C CA . PHE A 1 98 ? 7.941 10.132 -4.702 1.00 97.19 98 PHE A CA 1
ATOM 746 C C . PHE A 1 98 ? 8.868 11.273 -5.155 1.00 97.19 98 PHE A C 1
ATOM 748 O O . PHE A 1 98 ? 8.380 12.132 -5.894 1.00 97.19 98 PHE A O 1
ATOM 755 N N . PRO A 1 99 ? 10.189 11.309 -4.840 1.00 97.19 99 PRO A N 1
ATOM 756 C CA . PRO A 1 99 ? 11.062 12.349 -5.376 1.00 97.19 99 PRO A CA 1
ATOM 757 C C . PRO A 1 99 ? 11.170 12.273 -6.901 1.00 97.19 99 PRO A C 1
ATOM 759 O O . PRO A 1 99 ? 11.158 13.309 -7.565 1.00 97.19 99 PRO A O 1
ATOM 762 N N . GLY A 1 100 ? 11.242 11.061 -7.464 1.00 97.25 100 GLY A N 1
ATOM 763 C CA . GLY A 1 100 ? 11.290 10.853 -8.907 1.00 97.25 100 GLY A CA 1
ATOM 764 C C . GLY A 1 100 ? 10.001 11.273 -9.607 1.00 97.25 100 GLY A C 1
ATOM 765 O O . GLY A 1 100 ? 10.057 11.976 -10.616 1.00 97.25 100 GLY A O 1
ATOM 766 N N . VAL A 1 101 ? 8.846 10.939 -9.024 1.00 98.12 101 VAL A N 1
ATOM 767 C CA . VAL A 1 101 ? 7.533 11.372 -9.532 1.00 98.12 101 VAL A CA 1
ATOM 768 C C . VAL A 1 101 ? 7.401 12.895 -9.506 1.00 98.12 101 VAL A C 1
ATOM 770 O O . VAL A 1 101 ? 7.053 13.500 -10.517 1.00 98.12 101 VAL A O 1
ATOM 773 N N . ILE A 1 102 ? 7.724 13.536 -8.379 1.00 98.56 102 ILE A N 1
ATOM 774 C CA . ILE A 1 102 ? 7.625 14.997 -8.214 1.00 98.56 102 ILE A CA 1
ATOM 775 C C . ILE A 1 102 ? 8.573 15.730 -9.169 1.00 98.56 102 ILE A C 1
ATOM 777 O O . ILE A 1 102 ? 8.232 16.795 -9.683 1.00 98.56 102 ILE A O 1
ATOM 781 N N . ALA A 1 103 ? 9.748 15.156 -9.438 1.00 98.25 103 ALA A N 1
ATOM 782 C CA . ALA A 1 103 ? 10.706 15.682 -10.407 1.00 98.25 103 ALA A CA 1
ATOM 783 C C . ALA A 1 103 ? 10.316 15.417 -11.875 1.00 98.25 103 ALA A C 1
ATOM 785 O O . ALA A 1 103 ? 11.028 15.864 -12.774 1.00 98.25 103 ALA A O 1
ATOM 786 N N . GLY A 1 104 ? 9.220 14.696 -12.133 1.00 98.06 104 GLY A N 1
ATOM 787 C CA . GLY A 1 104 ? 8.761 14.367 -13.481 1.00 98.06 104 GLY A CA 1
ATOM 788 C C . GLY A 1 104 ? 9.669 13.382 -14.218 1.00 98.06 104 GLY A C 1
ATOM 789 O O . GLY A 1 104 ? 9.803 13.468 -15.436 1.00 98.06 104 GLY A O 1
ATOM 790 N N . GLN A 1 105 ? 10.333 12.472 -13.498 1.00 97.38 105 GLN A N 1
ATOM 791 C CA . GLN A 1 105 ? 11.207 11.474 -14.115 1.00 97.38 105 GLN A CA 1
ATOM 792 C C . GLN A 1 105 ? 10.393 10.517 -14.987 1.00 97.38 105 GLN A C 1
ATOM 794 O O . GLN A 1 105 ? 9.502 9.824 -14.500 1.00 97.38 105 GLN A O 1
ATOM 799 N N . GLU A 1 106 ? 10.738 10.447 -16.273 1.00 96.75 106 GLU A N 1
ATOM 800 C CA . GLU A 1 106 ? 10.018 9.637 -17.261 1.00 96.75 106 GLU A CA 1
ATOM 801 C C . GLU A 1 106 ? 9.943 8.157 -16.863 1.00 96.75 106 GLU A C 1
ATOM 803 O O . GLU A 1 106 ? 8.894 7.538 -17.009 1.00 96.75 106 GLU A O 1
ATOM 808 N N . SER A 1 107 ? 11.012 7.610 -16.271 1.00 93.75 107 SER A N 1
ATOM 809 C CA . SER A 1 107 ? 11.044 6.222 -15.795 1.00 93.75 107 SER A CA 1
ATOM 810 C C . SER A 1 107 ? 10.006 5.931 -14.713 1.00 93.75 107 SER A C 1
ATOM 812 O O . SER A 1 107 ? 9.448 4.839 -14.691 1.00 93.75 107 SER A O 1
ATOM 814 N N . GLU A 1 108 ? 9.736 6.890 -13.829 1.00 95.69 108 GLU A N 1
ATOM 815 C CA . GLU A 1 108 ? 8.755 6.737 -12.755 1.00 95.69 108 GLU A CA 1
ATOM 816 C C . GLU A 1 108 ? 7.340 6.997 -13.267 1.00 95.69 108 GLU A C 1
ATOM 818 O O . GLU A 1 108 ? 6.432 6.218 -12.993 1.00 95.69 108 GLU A O 1
ATOM 823 N N . LEU A 1 109 ? 7.155 8.032 -14.091 1.00 97.06 109 LEU A N 1
ATOM 824 C CA . LEU A 1 109 ? 5.857 8.329 -14.699 1.00 97.06 109 LEU A CA 1
ATOM 825 C C . LEU A 1 109 ? 5.384 7.212 -15.644 1.00 97.06 109 LEU A C 1
ATOM 827 O O . LEU A 1 109 ? 4.182 6.963 -15.736 1.00 97.06 109 LEU A O 1
ATOM 831 N N . ALA A 1 110 ? 6.299 6.506 -16.313 1.00 96.06 110 ALA A N 1
ATOM 832 C CA . ALA A 1 110 ? 5.963 5.359 -17.154 1.00 96.06 110 ALA A CA 1
ATOM 833 C C . ALA A 1 110 ? 5.345 4.199 -16.354 1.00 96.06 110 ALA A C 1
ATOM 835 O O . ALA A 1 110 ? 4.467 3.509 -16.862 1.00 96.06 110 ALA A O 1
ATOM 836 N N . LYS A 1 111 ? 5.744 4.008 -15.088 1.00 96.06 111 LYS A N 1
ATOM 837 C CA . LYS A 1 111 ? 5.171 2.975 -14.206 1.00 96.06 111 LYS A CA 1
ATOM 838 C C . LYS A 1 111 ? 3.737 3.291 -13.781 1.00 96.06 111 LYS A C 1
ATOM 840 O O . LYS A 1 111 ? 2.971 2.376 -13.505 1.00 96.06 111 LYS A O 1
ATOM 845 N N . LEU A 1 112 ? 3.380 4.576 -13.732 1.00 96.00 112 LEU A N 1
ATOM 846 C CA . LEU A 1 112 ? 2.037 5.047 -13.374 1.00 96.00 112 LEU A CA 1
ATOM 847 C C . LEU A 1 112 ? 1.062 4.961 -14.557 1.00 96.00 112 LEU A C 1
ATOM 849 O O . LEU A 1 112 ? -0.134 4.778 -14.365 1.00 96.00 112 LEU A O 1
ATOM 853 N N . ASN A 1 113 ? 1.569 5.065 -15.788 1.00 92.88 113 ASN A N 1
ATOM 854 C CA . ASN A 1 113 ? 0.766 5.145 -17.010 1.00 92.88 113 ASN A CA 1
ATOM 855 C C . ASN A 1 113 ? 0.713 3.808 -17.769 1.00 92.88 113 ASN A C 1
ATOM 857 O O . ASN A 1 113 ? 0.994 3.747 -18.962 1.00 92.88 113 ASN A O 1
ATOM 861 N N . THR A 1 114 ? 0.335 2.726 -17.085 1.00 92.25 114 THR A N 1
ATOM 862 C CA . THR A 1 114 ? 0.256 1.380 -17.695 1.00 92.25 114 THR A CA 1
ATOM 863 C C . THR A 1 114 ? -0.946 1.192 -18.626 1.00 92.25 114 THR A C 1
ATOM 865 O O . THR A 1 114 ? -1.010 0.210 -19.361 1.00 92.25 114 THR A O 1
ATOM 868 N N . HIS A 1 115 ? -1.939 2.089 -18.565 1.00 92.81 115 HIS A N 1
ATOM 869 C CA . HIS A 1 115 ? -3.241 1.981 -19.246 1.00 92.81 115 HIS A CA 1
ATOM 870 C C . HIS A 1 115 ? -4.069 0.731 -18.888 1.00 92.81 115 HIS A C 1
ATOM 872 O O . HIS A 1 115 ? -5.077 0.450 -19.538 1.00 92.81 115 HIS A O 1
ATOM 878 N N . LEU A 1 116 ? -3.664 -0.020 -17.861 1.00 96.25 116 LEU A N 1
ATOM 879 C CA . LEU A 1 116 ? -4.375 -1.205 -17.369 1.00 96.25 116 LEU A CA 1
ATOM 880 C C . LEU A 1 116 ? -5.131 -0.937 -16.067 1.00 96.25 116 LEU A C 1
ATOM 882 O O . LEU A 1 116 ? -6.039 -1.689 -15.723 1.00 96.25 116 LEU A O 1
ATOM 886 N N . THR A 1 117 ? -4.767 0.126 -15.352 1.00 95.31 117 THR A N 1
ATOM 887 C CA . THR A 1 117 ? -5.420 0.570 -14.122 1.00 95.31 117 THR A CA 1
ATOM 888 C C . THR A 1 117 ? -5.201 2.068 -13.930 1.00 95.31 117 THR A C 1
ATOM 890 O O . THR A 1 117 ? -4.149 2.588 -14.295 1.00 95.31 117 THR A O 1
ATOM 893 N N . ASP A 1 118 ? -6.177 2.731 -13.313 1.00 94.00 118 ASP A N 1
ATOM 894 C CA . ASP A 1 118 ? -6.050 4.107 -12.815 1.00 94.00 118 ASP A CA 1
ATOM 895 C C . ASP A 1 118 ? -5.782 4.134 -11.296 1.00 94.00 118 ASP A C 1
ATOM 897 O O . ASP A 1 118 ? -5.724 5.199 -10.677 1.00 94.00 118 ASP A O 1
ATOM 901 N N . HIS A 1 119 ? -5.675 2.959 -10.664 1.00 96.69 119 HIS A N 1
ATOM 902 C CA . HIS A 1 119 ? -5.445 2.830 -9.234 1.00 96.69 119 HIS A CA 1
ATOM 903 C C . HIS A 1 119 ? -3.953 2.687 -8.940 1.00 96.69 119 HIS A C 1
ATOM 905 O O . HIS A 1 119 ? -3.333 1.669 -9.258 1.00 96.69 119 HIS A O 1
ATOM 911 N N . VAL A 1 120 ? -3.402 3.716 -8.299 1.00 97.94 120 VAL A N 1
ATOM 912 C CA . VAL A 1 120 ? -2.035 3.717 -7.787 1.00 97.94 120 VAL A CA 1
ATOM 913 C C . VAL A 1 120 ? -2.034 4.136 -6.327 1.00 97.94 120 VAL A C 1
ATOM 915 O O . VAL A 1 120 ? -2.536 5.220 -5.987 1.00 97.94 120 VAL A O 1
ATOM 918 N N . ASP A 1 121 ? -1.448 3.283 -5.493 1.00 98.00 121 ASP A N 1
ATOM 919 C CA . ASP A 1 121 ? -1.191 3.602 -4.100 1.00 98.00 121 ASP A CA 1
ATOM 920 C C . ASP A 1 121 ? 0.067 4.457 -3.944 1.00 98.00 121 ASP A C 1
ATOM 922 O O . ASP A 1 121 ? 1.013 4.379 -4.728 1.00 98.00 121 ASP A O 1
ATOM 926 N N . GLY A 1 122 ? 0.072 5.324 -2.937 1.00 98.06 122 GLY A N 1
ATOM 927 C CA . GLY A 1 122 ? 1.185 6.225 -2.664 1.00 98.06 122 GLY A CA 1
ATOM 928 C C . GLY A 1 122 ? 1.906 5.934 -1.357 1.00 98.06 122 GLY A C 1
ATOM 929 O O . GLY A 1 122 ? 1.375 5.296 -0.449 1.00 98.06 122 GLY A O 1
ATOM 930 N N . HIS A 1 123 ? 3.117 6.477 -1.295 1.00 98.00 123 HIS A N 1
ATOM 931 C CA . HIS A 1 123 ? 4.005 6.515 -0.141 1.00 98.00 123 HIS A CA 1
ATOM 932 C C . HIS A 1 123 ? 4.743 7.850 -0.194 1.00 98.00 123 HIS A C 1
ATOM 934 O O . HIS A 1 123 ? 5.646 8.054 -1.009 1.00 98.00 123 HIS A O 1
ATOM 940 N N . ALA A 1 124 ? 4.279 8.812 0.599 1.00 97.44 124 ALA A N 1
ATOM 941 C CA . ALA A 1 124 ? 4.701 10.204 0.493 1.00 97.44 124 ALA A CA 1
ATOM 942 C C . ALA A 1 124 ? 4.982 10.829 1.875 1.00 97.44 124 ALA A C 1
ATOM 944 O O . ALA A 1 124 ? 4.310 11.801 2.251 1.00 97.44 124 ALA A O 1
ATOM 945 N N . PRO A 1 125 ? 5.968 10.310 2.636 1.00 97.00 125 PRO A N 1
ATOM 946 C CA . PRO A 1 125 ? 6.291 10.797 3.974 1.00 97.00 125 PRO A CA 1
ATOM 947 C C . PRO A 1 125 ? 6.762 12.253 3.930 1.00 97.00 125 PRO A C 1
ATOM 949 O O . PRO A 1 125 ? 7.731 12.598 3.250 1.00 97.00 125 PRO A O 1
ATOM 952 N N . GLY A 1 126 ? 6.067 13.135 4.652 1.00 96.94 126 GLY A N 1
ATOM 953 C CA . GLY A 1 126 ? 6.438 14.546 4.779 1.00 96.94 126 GLY A CA 1
ATOM 954 C C . GLY A 1 126 ? 6.239 15.387 3.512 1.00 96.94 126 GLY A C 1
ATOM 955 O O . GLY A 1 126 ? 6.634 16.556 3.484 1.00 96.94 126 GLY A O 1
ATOM 956 N N . VAL A 1 127 ? 5.620 14.839 2.463 1.00 98.19 127 VAL A N 1
ATOM 957 C CA . VAL A 1 127 ? 5.363 15.561 1.210 1.00 98.19 127 VAL A CA 1
ATOM 958 C C . VAL A 1 127 ? 4.156 16.486 1.380 1.00 98.19 127 VAL A C 1
ATOM 960 O O . VAL A 1 127 ? 3.047 16.039 1.672 1.00 98.19 127 VAL A O 1
ATOM 963 N N . ARG A 1 128 ? 4.367 17.793 1.176 1.00 98.12 128 ARG A N 1
ATOM 964 C CA . ARG A 1 128 ? 3.364 18.853 1.394 1.00 98.12 128 ARG A CA 1
ATOM 965 C C . ARG A 1 128 ? 3.419 19.936 0.314 1.00 98.12 128 ARG A C 1
ATOM 967 O O . ARG A 1 128 ? 4.381 20.027 -0.454 1.00 98.12 128 ARG A O 1
ATOM 974 N N . GLY A 1 129 ? 2.396 20.783 0.260 1.00 98.31 129 GLY A N 1
ATOM 975 C CA . GLY A 1 129 ? 2.335 21.963 -0.596 1.00 98.31 129 GLY A CA 1
ATOM 976 C C . GLY A 1 129 ? 2.442 21.637 -2.094 1.00 98.31 129 GLY A C 1
ATOM 977 O O . GLY A 1 129 ? 1.862 20.656 -2.561 1.00 98.31 129 GLY A O 1
ATOM 978 N N . PRO A 1 130 ? 3.190 22.434 -2.884 1.00 98.56 130 PRO A N 1
ATOM 979 C CA . PRO A 1 130 ? 3.329 22.207 -4.325 1.00 98.56 130 PRO A CA 1
ATOM 980 C C . PRO A 1 130 ? 3.885 20.826 -4.699 1.00 98.56 130 PRO A C 1
ATOM 982 O O . PRO A 1 130 ? 3.521 20.288 -5.740 1.00 98.56 130 PRO A O 1
ATOM 985 N N . ALA A 1 131 ? 4.731 20.239 -3.848 1.00 98.69 131 ALA A N 1
ATOM 986 C CA . ALA A 1 131 ? 5.283 18.906 -4.069 1.00 98.69 131 ALA A CA 1
ATOM 987 C C . ALA A 1 131 ? 4.191 17.825 -3.977 1.00 98.69 131 ALA A C 1
ATOM 989 O O . ALA A 1 131 ? 4.108 16.950 -4.836 1.00 98.69 131 ALA A O 1
ATOM 990 N N . LEU A 1 132 ? 3.287 17.945 -2.997 1.00 98.69 132 LEU A N 1
ATOM 991 C CA . LEU A 1 132 ? 2.118 17.072 -2.880 1.00 98.69 132 LEU A CA 1
ATOM 992 C C . LEU A 1 132 ? 1.176 17.232 -4.079 1.00 98.69 132 LEU A C 1
ATOM 994 O O . LEU A 1 132 ? 0.698 16.238 -4.621 1.00 98.69 132 LEU A O 1
ATOM 998 N N . ASN A 1 133 ? 0.970 18.465 -4.552 1.00 98.62 133 ASN A N 1
ATOM 999 C CA . ASN A 1 133 ? 0.174 18.712 -5.756 1.00 98.62 133 ASN A CA 1
ATOM 1000 C C . ASN A 1 133 ? 0.763 18.013 -6.989 1.00 98.62 133 ASN A C 1
ATOM 1002 O O . ASN A 1 133 ? 0.007 17.442 -7.767 1.00 98.62 133 ASN A O 1
ATOM 1006 N N . ALA A 1 134 ? 2.089 18.034 -7.164 1.00 98.50 134 ALA A N 1
ATOM 1007 C CA . ALA A 1 134 ? 2.754 17.343 -8.269 1.00 98.50 134 ALA A CA 1
ATOM 1008 C C . ALA A 1 134 ? 2.571 15.818 -8.181 1.00 98.50 134 ALA A C 1
ATOM 1010 O O . ALA A 1 134 ? 2.216 15.182 -9.172 1.00 98.50 134 ALA A O 1
ATOM 1011 N N . TYR A 1 135 ? 2.734 15.246 -6.985 1.00 98.56 135 TYR A N 1
ATOM 1012 C CA . TYR A 1 135 ? 2.546 13.814 -6.743 1.00 98.56 135 TYR A CA 1
ATOM 1013 C C . TYR A 1 135 ? 1.104 13.358 -7.027 1.00 98.56 135 TYR A C 1
ATOM 1015 O O . TYR A 1 135 ? 0.880 12.370 -7.724 1.00 98.56 135 TYR A O 1
ATOM 1023 N N . LEU A 1 136 ? 0.109 14.131 -6.578 1.00 98.06 136 LEU A N 1
ATOM 1024 C CA . LEU A 1 136 ? -1.301 13.880 -6.888 1.00 98.06 136 LEU A CA 1
ATOM 1025 C C . LEU A 1 136 ? -1.609 14.095 -8.378 1.00 98.06 136 LEU A C 1
ATOM 1027 O O . LEU A 1 136 ? -2.369 13.329 -8.970 1.00 98.06 136 LEU A O 1
ATOM 1031 N N . ALA A 1 137 ? -1.034 15.112 -9.021 1.00 97.69 137 ALA A N 1
ATOM 1032 C CA . ALA A 1 137 ? -1.244 15.362 -10.447 1.00 97.69 137 ALA A CA 1
ATOM 1033 C C . ALA A 1 137 ? -0.755 14.197 -11.326 1.00 97.69 137 ALA A C 1
ATOM 1035 O O . ALA A 1 137 ? -1.330 13.970 -12.387 1.00 97.69 137 ALA A O 1
ATOM 1036 N N . ALA A 1 138 ? 0.226 13.420 -10.855 1.00 97.62 138 ALA A N 1
ATOM 1037 C CA . ALA A 1 138 ? 0.708 12.209 -11.519 1.00 97.62 138 ALA A CA 1
ATOM 1038 C C . ALA A 1 138 ? -0.264 11.010 -11.443 1.00 97.62 138 ALA A C 1
ATOM 1040 O O . ALA A 1 138 ? 0.008 9.974 -12.040 1.00 97.62 138 ALA A O 1
ATOM 1041 N N . GLY A 1 139 ? -1.393 11.137 -10.735 1.00 96.75 139 GLY A N 1
ATOM 1042 C CA . GLY A 1 139 ? -2.444 10.113 -10.679 1.00 96.75 139 GLY A CA 1
ATOM 1043 C C . GLY A 1 139 ? -2.476 9.290 -9.392 1.00 96.75 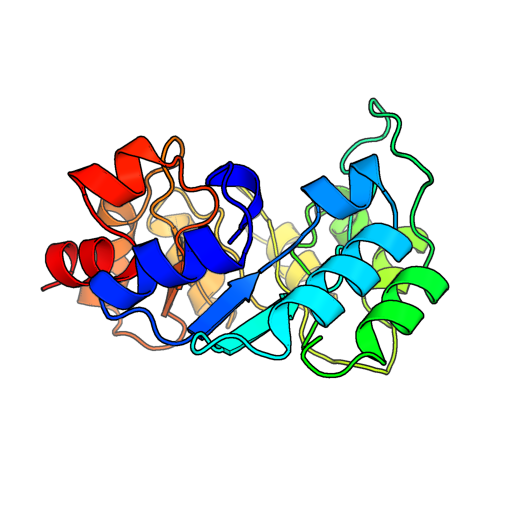139 GLY A C 1
ATOM 1044 O O . GLY A 1 139 ? -3.376 8.476 -9.226 1.00 96.75 139 GLY A O 1
ATOM 1045 N N . ILE A 1 140 ? -1.567 9.538 -8.449 1.00 98.12 140 ILE A N 1
ATOM 1046 C CA . ILE A 1 140 ? -1.513 8.817 -7.171 1.00 98.12 140 ILE A CA 1
ATOM 1047 C C . ILE A 1 140 ? -2.594 9.373 -6.235 1.00 98.12 140 ILE A C 1
ATOM 1049 O O . ILE A 1 140 ? -2.868 10.581 -6.232 1.00 98.12 140 ILE A O 1
ATOM 1053 N N . ARG A 1 141 ? -3.301 8.498 -5.509 1.00 95.75 141 ARG A N 1
ATOM 1054 C CA . ARG A 1 141 ? -4.564 8.867 -4.829 1.00 95.75 141 ARG A CA 1
ATOM 1055 C C . ARG A 1 141 ? -4.668 8.442 -3.373 1.00 95.75 141 ARG A C 1
ATOM 1057 O O . ARG A 1 141 ? -5.671 8.792 -2.752 1.00 95.75 141 ARG A O 1
ATOM 1064 N N . SER A 1 142 ? -3.691 7.745 -2.818 1.00 98.31 142 SER A N 1
ATOM 1065 C CA . SER A 1 142 ? -3.710 7.278 -1.430 1.00 98.31 142 SER A CA 1
ATOM 1066 C C . SER A 1 142 ? -2.329 7.400 -0.795 1.00 98.31 142 SER A C 1
ATOM 1068 O O . SER A 1 142 ? -1.329 7.419 -1.506 1.00 98.31 142 SER A O 1
ATOM 1070 N N . ASP A 1 143 ? -2.272 7.526 0.525 1.00 98.50 143 ASP A N 1
ATOM 1071 C CA . ASP A 1 143 ? -1.021 7.565 1.281 1.00 98.50 143 ASP A CA 1
ATOM 1072 C C . ASP A 1 143 ? -1.224 6.989 2.684 1.00 98.50 143 ASP A C 1
ATOM 1074 O O . ASP A 1 143 ? -2.244 7.266 3.322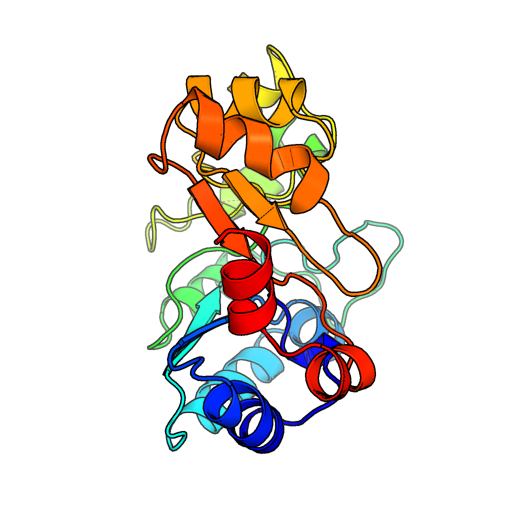 1.00 98.50 143 ASP A O 1
ATOM 1078 N N . HIS A 1 144 ? -0.244 6.219 3.160 1.00 98.19 144 HIS A N 1
ATOM 1079 C CA . HIS A 1 144 ? -0.202 5.650 4.513 1.00 98.19 144 HIS A CA 1
ATOM 1080 C C . HIS A 1 144 ? 0.912 6.245 5.395 1.00 98.19 144 HIS A C 1
ATOM 1082 O O . HIS A 1 144 ? 1.044 5.859 6.554 1.00 98.19 144 HIS A O 1
ATOM 1088 N N . GLU A 1 145 ? 1.675 7.217 4.885 1.00 98.00 145 GLU A N 1
ATOM 1089 C CA . GLU A 1 145 ? 2.863 7.781 5.544 1.00 98.00 145 GLU A CA 1
ATOM 1090 C C . GLU A 1 145 ? 2.611 9.096 6.292 1.00 98.00 145 GLU A C 1
ATOM 1092 O O . GLU A 1 145 ? 3.537 9.784 6.727 1.00 98.00 145 GLU A O 1
ATOM 1097 N N . SER A 1 146 ? 1.347 9.481 6.463 1.00 97.75 146 SER A N 1
ATOM 1098 C CA . SER A 1 146 ? 1.015 10.664 7.253 1.00 97.75 146 SER A CA 1
ATOM 1099 C C . SER A 1 146 ? 1.324 10.430 8.732 1.00 97.75 146 SER A C 1
ATOM 1101 O O . SER A 1 146 ? 0.764 9.534 9.358 1.00 97.75 146 SER A O 1
ATOM 1103 N N . THR A 1 147 ? 2.175 11.276 9.313 1.00 96.38 147 THR A N 1
ATOM 1104 C CA . THR A 1 147 ? 2.582 11.155 10.731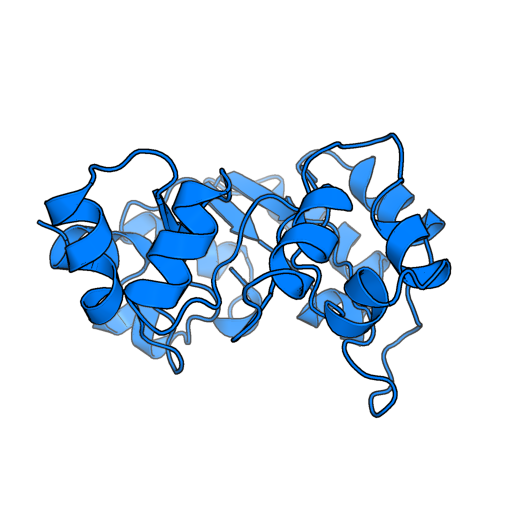 1.00 96.38 147 THR A CA 1
ATOM 1105 C C . THR A 1 147 ? 1.949 12.209 11.634 1.00 96.38 147 THR A C 1
ATOM 1107 O O . THR A 1 147 ? 1.957 12.072 12.854 1.00 96.38 147 THR A O 1
ATOM 1110 N N . THR A 1 148 ? 1.378 13.263 11.046 1.00 97.31 148 THR A N 1
ATOM 1111 C CA . THR A 1 148 ? 0.760 14.379 11.774 1.00 97.31 148 THR A CA 1
ATOM 1112 C C . THR A 1 148 ? -0.653 14.654 11.277 1.00 97.31 148 THR A C 1
ATOM 1114 O O . THR A 1 148 ? -0.980 14.424 10.107 1.00 97.31 148 THR A O 1
ATOM 1117 N N . PHE A 1 149 ? -1.491 15.205 12.158 1.00 97.69 149 PHE A N 1
ATOM 1118 C CA . PHE A 1 149 ? -2.848 15.634 11.821 1.00 97.69 149 PHE A CA 1
ATOM 1119 C C . PHE A 1 149 ? -2.851 16.627 10.650 1.00 97.69 149 PHE A C 1
ATOM 1121 O O . PHE A 1 149 ? -3.668 16.519 9.738 1.00 97.69 149 PHE A O 1
ATOM 1128 N N . GLU A 1 150 ? -1.925 17.586 10.646 1.00 98.19 150 GLU A N 1
ATOM 1129 C CA . GLU A 1 150 ? -1.852 18.653 9.651 1.00 98.19 150 GLU A CA 1
ATOM 1130 C C . GLU A 1 150 ? -1.483 18.125 8.266 1.00 98.19 150 GLU A C 1
ATOM 1132 O O . GLU A 1 150 ? -1.997 18.629 7.268 1.00 98.19 150 GLU A O 1
ATOM 1137 N N . GLU A 1 151 ? -0.576 17.150 8.200 1.00 98.00 151 GLU A N 1
ATOM 1138 C CA . GLU A 1 151 ? -0.193 16.485 6.955 1.00 98.00 151 GLU A CA 1
ATOM 1139 C C . GLU A 1 151 ? -1.364 15.671 6.393 1.00 98.00 151 GLU A C 1
ATOM 1141 O O . GLU A 1 151 ? -1.748 15.855 5.235 1.00 98.00 151 GLU A O 1
ATOM 1146 N N . ALA A 1 152 ? -1.993 14.843 7.231 1.00 98.31 152 ALA A N 1
ATOM 1147 C CA . ALA A 1 152 ? -3.139 14.035 6.832 1.00 98.31 152 ALA A CA 1
ATOM 1148 C C . ALA A 1 152 ? -4.331 14.903 6.392 1.00 98.31 152 ALA A C 1
ATOM 1150 O O . ALA A 1 152 ? -4.998 14.609 5.399 1.00 98.31 152 ALA A O 1
ATOM 1151 N N . LEU A 1 153 ? -4.586 16.016 7.089 1.00 98.44 153 LEU A N 1
ATOM 1152 C CA . LEU A 1 153 ? -5.645 16.958 6.734 1.00 98.44 153 LEU A CA 1
ATOM 1153 C C . LEU A 1 153 ? -5.396 17.624 5.378 1.00 98.44 153 LEU A C 1
ATOM 1155 O O . LEU A 1 153 ? -6.341 17.820 4.613 1.00 98.44 153 LEU A O 1
ATOM 1159 N N . GLU A 1 154 ? -4.150 17.982 5.072 1.00 98.56 154 GLU A N 1
ATOM 1160 C CA . GLU A 1 154 ? -3.780 18.550 3.775 1.00 98.56 154 GLU A CA 1
ATOM 1161 C C . GLU A 1 154 ? -3.995 17.540 2.643 1.00 98.56 154 GLU A C 1
ATOM 1163 O O . GLU A 1 154 ? -4.716 17.842 1.688 1.00 98.56 154 GLU A O 1
ATOM 1168 N N . LYS A 1 155 ? -3.469 16.318 2.798 1.00 98.50 155 LYS A N 1
ATOM 1169 C CA . LYS A 1 155 ? -3.661 15.206 1.854 1.00 98.50 155 LYS A CA 1
ATOM 1170 C C . LYS A 1 155 ? -5.149 14.936 1.611 1.00 98.50 155 LYS A C 1
ATOM 1172 O O . LYS A 1 155 ? -5.607 14.936 0.465 1.00 98.50 155 LYS A O 1
ATOM 1177 N N . ARG A 1 156 ? -5.942 14.843 2.683 1.00 98.25 156 ARG A N 1
ATOM 1178 C CA . ARG A 1 156 ? -7.398 14.655 2.608 1.00 98.25 156 ARG A CA 1
ATOM 1179 C C . ARG A 1 156 ? -8.108 15.790 1.865 1.00 98.25 156 ARG A C 1
ATOM 1181 O O . ARG A 1 156 ? -8.986 15.531 1.043 1.00 98.25 156 ARG A O 1
ATOM 1188 N N . ARG A 1 157 ? -7.756 17.053 2.139 1.00 97.94 157 ARG A N 1
ATOM 1189 C CA . ARG A 1 157 ? -8.359 18.233 1.481 1.00 97.94 157 ARG A CA 1
ATOM 1190 C C . ARG A 1 157 ? -8.096 18.271 -0.021 1.00 97.94 157 ARG A C 1
ATOM 1192 O O . ARG A 1 157 ? -8.926 18.798 -0.755 1.00 97.94 157 ARG A O 1
ATOM 1199 N N . LEU A 1 158 ? -6.982 17.698 -0.467 1.00 98.00 158 LEU A N 1
ATOM 1200 C CA . LEU A 1 158 ? -6.638 17.562 -1.882 1.00 98.00 158 LEU A CA 1
ATOM 1201 C C . LEU A 1 158 ? -7.262 16.315 -2.539 1.00 98.00 158 LEU A C 1
ATOM 1203 O O . LEU A 1 158 ? -6.992 16.028 -3.703 1.00 98.00 158 LEU A O 1
ATOM 1207 N N . GLY A 1 159 ? -8.127 15.589 -1.822 1.00 96.88 159 GLY A N 1
ATOM 1208 C CA . GLY A 1 159 ? -8.872 14.440 -2.342 1.00 96.88 159 GLY A CA 1
ATOM 1209 C C . GLY A 1 159 ? -8.137 13.102 -2.250 1.00 96.88 159 GLY A C 1
ATOM 1210 O O . GLY A 1 159 ? -8.649 12.104 -2.763 1.00 96.88 159 GLY A O 1
ATOM 1211 N N . MET A 1 160 ? -6.974 13.066 -1.596 1.00 98.00 160 MET A N 1
ATOM 1212 C CA . MET A 1 160 ? -6.217 11.843 -1.334 1.00 98.00 160 MET A CA 1
ATOM 1213 C C . MET A 1 160 ? -6.913 11.001 -0.259 1.00 98.00 160 MET A C 1
ATOM 1215 O O . MET A 1 160 ? -7.437 11.537 0.720 1.00 98.00 160 MET A O 1
ATOM 1219 N N . TRP A 1 161 ? -6.911 9.682 -0.428 1.00 98.50 161 TRP A N 1
ATOM 1220 C CA . TRP A 1 161 ? -7.251 8.739 0.629 1.00 98.50 161 TRP A CA 1
ATOM 1221 C C . TRP A 1 161 ? -6.136 8.709 1.670 1.00 98.50 161 TRP A C 1
ATOM 1223 O O . TRP A 1 161 ? -4.991 8.407 1.349 1.00 98.50 161 TRP A O 1
ATOM 1233 N N . VAL A 1 162 ? -6.483 8.995 2.919 1.00 98.56 162 VAL A N 1
ATOM 1234 C CA . VAL A 1 162 ? -5.582 8.820 4.055 1.00 98.56 162 VAL A CA 1
ATOM 1235 C C . VAL A 1 162 ? -5.777 7.414 4.598 1.00 98.56 162 VAL A C 1
ATOM 1237 O O . VAL A 1 162 ? -6.842 7.073 5.119 1.00 98.56 162 VAL A O 1
ATOM 1240 N N . MET A 1 163 ? -4.743 6.596 4.475 1.00 98.44 163 MET A N 1
ATOM 1241 C CA . MET A 1 163 ? -4.673 5.297 5.117 1.00 98.44 163 MET A CA 1
ATOM 1242 C C . MET A 1 163 ? -4.094 5.492 6.522 1.00 98.44 163 MET A C 1
ATOM 1244 O O . MET A 1 163 ? -2.900 5.715 6.695 1.00 98.44 163 MET A O 1
ATOM 1248 N N . LEU A 1 164 ? -4.944 5.455 7.546 1.00 98.25 164 LEU A N 1
ATOM 1249 C CA . LEU A 1 164 ? -4.524 5.547 8.938 1.00 98.25 164 LEU A CA 1
ATOM 1250 C C . LEU A 1 164 ? -3.737 4.284 9.278 1.00 98.25 164 LEU A C 1
ATOM 1252 O O . LEU A 1 164 ? -4.340 3.222 9.438 1.00 98.25 164 LEU A O 1
ATOM 1256 N N . ARG A 1 165 ? -2.410 4.414 9.354 1.00 97.75 165 ARG A N 1
ATOM 1257 C CA . ARG A 1 165 ? -1.491 3.305 9.594 1.00 97.75 165 ARG A CA 1
ATOM 1258 C C . ARG A 1 165 ? -1.367 2.955 11.073 1.00 97.75 165 ARG A C 1
ATOM 1260 O O . ARG A 1 165 ? -1.148 3.828 11.911 1.00 97.75 165 ARG A O 1
ATOM 1267 N N . GLU A 1 166 ? -1.405 1.662 11.371 1.00 97.50 166 GLU A N 1
ATOM 1268 C CA . GLU A 1 166 ? -0.910 1.114 12.637 1.00 97.50 166 GLU A CA 1
ATOM 1269 C C . GLU A 1 166 ? -0.029 -0.105 12.349 1.00 97.50 166 GLU A C 1
ATOM 1271 O O . GLU A 1 166 ? -0.521 -1.231 12.346 1.00 97.50 166 GLU A O 1
ATOM 1276 N N . ALA A 1 167 ? 1.258 0.110 12.093 1.00 96.62 167 ALA A N 1
ATOM 1277 C CA . ALA A 1 167 ? 2.239 -0.954 11.883 1.00 96.62 167 ALA A CA 1
ATOM 1278 C C . ALA A 1 167 ? 2.860 -1.422 13.205 1.00 96.62 167 ALA A C 1
ATOM 1280 O O . ALA A 1 167 ? 2.635 -0.829 14.265 1.00 96.62 167 ALA A O 1
ATOM 1281 N N . SER A 1 168 ? 3.697 -2.459 13.155 1.00 95.00 168 SER A N 1
ATOM 1282 C CA . SER A 1 168 ? 4.454 -2.895 14.334 1.00 95.00 168 SER A CA 1
ATOM 1283 C C . SER A 1 168 ? 5.410 -1.814 14.844 1.00 95.00 168 SER A C 1
ATOM 1285 O O . SER A 1 168 ? 5.419 -1.524 16.046 1.00 95.00 168 SER A O 1
ATOM 1287 N N . ALA A 1 169 ? 6.160 -1.185 13.932 1.00 93.50 169 ALA A N 1
ATOM 1288 C CA . ALA A 1 169 ? 7.149 -0.152 14.248 1.00 93.50 169 ALA A CA 1
ATOM 1289 C C . ALA A 1 169 ? 6.661 1.283 13.970 1.00 93.50 169 ALA A C 1
ATOM 1291 O O . ALA A 1 169 ? 7.054 2.209 14.679 1.00 93.50 169 ALA A O 1
ATOM 1292 N N . ALA A 1 170 ? 5.787 1.475 12.979 1.00 92.88 170 ALA A N 1
ATOM 1293 C CA . ALA A 1 170 ? 5.267 2.782 12.580 1.00 92.88 170 ALA A CA 1
ATOM 1294 C C . ALA A 1 170 ? 3.781 2.931 12.960 1.00 92.88 170 ALA A C 1
ATOM 1296 O O . ALA A 1 170 ? 2.874 2.528 12.231 1.00 92.88 170 ALA A O 1
ATOM 1297 N N . ARG A 1 171 ? 3.525 3.487 14.150 1.00 94.81 171 ARG A N 1
ATOM 1298 C CA . ARG A 1 171 ? 2.176 3.630 14.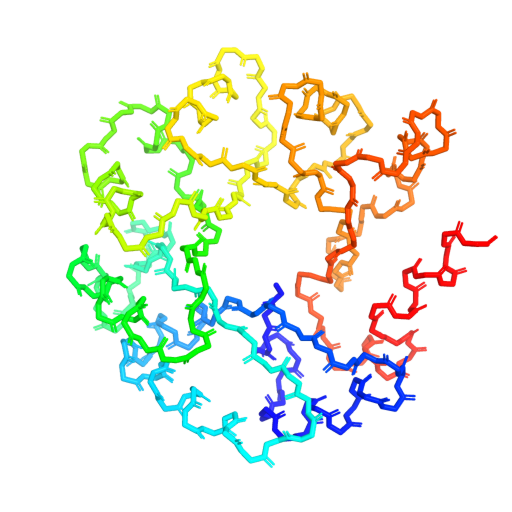724 1.00 94.81 171 ARG A CA 1
ATOM 1299 C C . ARG A 1 171 ? 1.686 5.066 14.600 1.00 94.81 171 ARG A C 1
ATOM 1301 O O . ARG A 1 171 ? 2.260 5.954 15.223 1.00 94.81 171 ARG A O 1
ATOM 1308 N N . ASN A 1 172 ? 0.631 5.291 13.818 1.00 96.75 172 ASN A N 1
ATOM 1309 C CA . ASN A 1 172 ? 0.079 6.626 13.564 1.00 96.75 172 ASN A CA 1
ATOM 1310 C C . ASN A 1 172 ? -1.435 6.701 13.808 1.00 96.75 172 ASN A C 1
ATOM 1312 O O . ASN A 1 172 ? -2.013 7.787 13.753 1.00 96.75 172 ASN A O 1
ATOM 1316 N N . LEU A 1 173 ? -2.108 5.587 14.121 1.00 97.38 173 LEU A N 1
ATOM 1317 C CA . LEU A 1 173 ? -3.567 5.554 14.225 1.00 97.38 173 LEU A CA 1
ATOM 1318 C C . LEU A 1 173 ? -4.086 6.559 15.252 1.00 97.38 173 LEU A C 1
ATOM 1320 O O . LEU A 1 173 ? -4.988 7.337 14.952 1.00 97.38 173 LEU A O 1
ATOM 1324 N N . ARG A 1 174 ? -3.507 6.576 16.456 1.00 97.06 174 ARG A N 1
ATOM 1325 C CA . ARG A 1 174 ? -3.949 7.470 17.541 1.00 97.06 174 ARG A CA 1
ATOM 1326 C C . ARG A 1 174 ? -3.751 8.946 17.206 1.00 97.06 174 ARG A C 1
ATOM 1328 O O . ARG A 1 174 ? -4.618 9.746 17.550 1.00 97.06 174 ARG A O 1
ATOM 1335 N N . ASP A 1 175 ? -2.667 9.277 16.514 1.00 96.94 175 ASP A N 1
ATOM 1336 C CA . ASP A 1 175 ? -2.354 10.651 16.113 1.00 96.94 175 ASP A CA 1
ATOM 1337 C C . ASP A 1 175 ? -3.286 11.139 14.996 1.00 96.94 175 ASP A C 1
ATOM 1339 O O . ASP A 1 175 ? -3.620 12.324 14.929 1.00 96.94 175 ASP A O 1
ATOM 1343 N N . LEU A 1 176 ? -3.765 10.220 14.149 1.00 98.06 176 LEU A N 1
ATOM 1344 C CA . LEU A 1 176 ? -4.635 10.529 13.014 1.00 98.06 176 LEU A CA 1
ATOM 1345 C C . LEU A 1 176 ? -6.137 10.395 13.310 1.00 98.06 176 LEU A C 1
ATOM 1347 O O . LEU A 1 176 ? -6.942 11.031 12.634 1.00 98.06 176 LEU A O 1
ATOM 1351 N N . LEU A 1 177 ? -6.561 9.640 14.328 1.00 98.06 177 LEU A N 1
ATOM 1352 C CA . LEU A 1 177 ? -7.980 9.517 14.706 1.00 98.06 177 LEU A CA 1
ATOM 1353 C C . LEU A 1 177 ? -8.702 10.861 14.958 1.00 98.06 177 LEU A C 1
ATOM 1355 O O . LEU A 1 177 ? -9.879 10.962 14.591 1.00 98.06 177 LEU A O 1
ATOM 1359 N N . PRO A 1 178 ? -8.068 11.915 15.520 1.00 98.00 178 PRO A N 1
ATOM 1360 C CA . PRO A 1 178 ? -8.684 13.239 15.610 1.00 98.00 178 PRO A CA 1
ATOM 1361 C C . PRO A 1 178 ? -9.171 13.789 14.260 1.00 98.00 178 PRO A C 1
ATOM 1363 O O . PRO A 1 178 ? -10.214 14.441 14.223 1.00 98.00 178 PRO A O 1
ATOM 1366 N N . LEU A 1 179 ? -8.488 13.471 13.148 1.00 98.00 179 LEU A N 1
ATOM 1367 C CA . LEU A 1 179 ? -8.912 13.838 11.790 1.00 98.00 179 LEU A CA 1
ATOM 1368 C C . LEU A 1 179 ? -10.298 13.274 11.477 1.00 98.00 179 LEU A C 1
ATOM 1370 O O . LEU A 1 179 ? -11.184 14.007 11.037 1.00 98.00 179 LEU A O 1
ATOM 1374 N N . VAL A 1 180 ? -10.493 11.983 11.753 1.00 97.69 180 VAL A N 1
ATOM 1375 C CA . VAL A 1 180 ? -11.759 11.278 11.518 1.00 97.69 180 VAL A CA 1
ATOM 1376 C C . VAL A 1 180 ? -12.851 11.823 12.436 1.00 97.69 180 VAL A C 1
ATOM 1378 O O . VAL A 1 180 ? -13.962 12.090 11.982 1.00 97.69 180 VAL A O 1
ATOM 1381 N N . LYS A 1 181 ? -12.533 12.066 13.714 1.00 97.38 181 LYS A N 1
ATOM 1382 C CA . LYS A 1 181 ? -13.486 12.639 14.678 1.00 97.38 181 LYS A CA 1
ATOM 1383 C C . LYS A 1 181 ? -13.967 14.034 14.277 1.00 97.38 181 LYS A C 1
ATOM 1385 O O . LYS A 1 181 ? -15.138 14.345 14.470 1.00 97.38 181 LYS A O 1
ATOM 1390 N N . GLN A 1 182 ? -13.080 14.871 13.740 1.00 98.06 182 GLN A N 1
ATOM 1391 C CA . GLN A 1 182 ? -13.405 16.252 13.385 1.00 98.06 182 GLN A CA 1
ATOM 1392 C C . GLN A 1 182 ? -14.053 16.383 12.000 1.00 98.06 182 GLN A C 1
ATOM 1394 O O . GLN A 1 182 ? -14.869 17.282 11.792 1.00 98.06 182 GLN A O 1
ATOM 1399 N N . HIS A 1 183 ? -13.685 15.526 11.044 1.00 97.69 183 HIS A N 1
ATOM 1400 C CA . HIS A 1 183 ? -14.038 15.710 9.633 1.00 97.69 183 HIS A CA 1
ATOM 1401 C C . HIS A 1 183 ? -14.804 14.545 8.993 1.00 97.69 183 HIS A C 1
ATOM 1403 O O . HIS A 1 183 ? -15.135 14.630 7.806 1.00 97.69 183 HIS A O 1
ATOM 1409 N N . GLY A 1 184 ? -15.107 13.492 9.753 1.00 96.81 184 GLY A N 1
ATOM 1410 C CA . GLY A 1 184 ? -15.809 12.303 9.279 1.00 96.81 184 GLY A CA 1
ATOM 1411 C C . GLY A 1 184 ? -14.892 11.268 8.624 1.00 96.81 184 GLY A C 1
ATOM 1412 O O . GLY A 1 184 ? -13.686 11.464 8.469 1.00 96.81 184 GLY A O 1
ATOM 1413 N N . THR A 1 185 ? -15.489 10.144 8.236 1.00 96.19 185 THR A N 1
ATOM 1414 C CA . THR A 1 185 ? -14.792 8.970 7.683 1.00 96.19 185 THR A CA 1
ATOM 1415 C C . THR A 1 185 ? -14.482 9.079 6.193 1.00 96.19 185 THR A C 1
ATOM 1417 O O . THR A 1 185 ? -13.742 8.253 5.666 1.00 96.19 185 THR A O 1
ATOM 1420 N N . ASP A 1 186 ? -15.031 10.075 5.493 1.00 96.56 186 ASP A N 1
ATOM 1421 C CA . ASP A 1 186 ? -14.793 10.238 4.059 1.00 96.56 186 ASP A CA 1
ATOM 1422 C C . ASP A 1 186 ? -13.297 10.390 3.773 1.00 96.56 186 ASP A C 1
ATOM 1424 O O . ASP A 1 186 ? -12.625 11.211 4.408 1.00 96.56 186 ASP A O 1
ATOM 1428 N N . ARG A 1 187 ? -12.805 9.633 2.783 1.00 97.31 187 ARG A N 1
ATOM 1429 C CA . ARG A 1 187 ? -11.389 9.571 2.379 1.00 97.31 187 ARG A CA 1
ATOM 1430 C C . ARG A 1 187 ? -10.436 9.078 3.474 1.00 97.31 187 ARG A C 1
ATOM 1432 O O . ARG A 1 187 ? -9.247 9.370 3.411 1.00 97.31 187 ARG A O 1
ATOM 1439 N N . CYS A 1 188 ? -10.935 8.313 4.438 1.00 98.06 188 CYS A N 1
ATOM 1440 C CA . CYS A 1 188 ? -10.130 7.674 5.470 1.00 98.06 188 CYS A CA 1
ATOM 1441 C C . CYS A 1 188 ? -10.350 6.159 5.432 1.00 98.06 188 CYS A C 1
ATOM 1443 O O . CYS A 1 188 ? -11.481 5.694 5.296 1.00 98.06 188 CYS A O 1
ATOM 1445 N N . MET A 1 189 ? -9.280 5.385 5.582 1.00 98.00 189 MET A N 1
ATOM 1446 C CA . MET A 1 189 ? -9.346 3.929 5.743 1.00 98.00 189 MET A CA 1
ATOM 1447 C C . MET A 1 189 ? -8.238 3.448 6.676 1.00 98.00 189 MET A C 1
ATOM 1449 O O . MET A 1 189 ? -7.278 4.173 6.903 1.00 98.00 189 MET A O 1
ATOM 1453 N N . PHE A 1 190 ? -8.357 2.246 7.231 1.00 98.12 190 PHE A N 1
ATOM 1454 C CA . PHE A 1 190 ? -7.291 1.644 8.033 1.00 98.12 190 PHE A CA 1
ATOM 1455 C C . PHE A 1 190 ? -6.299 0.892 7.141 1.00 98.12 190 PHE A C 1
ATOM 1457 O O . PHE A 1 190 ? -6.704 0.256 6.170 1.00 98.12 190 PHE A O 1
ATOM 1464 N N . CYS A 1 191 ? -5.018 0.924 7.503 1.00 97.75 191 CYS A N 1
ATOM 1465 C CA . CYS A 1 191 ? -3.985 0.079 6.909 1.00 97.75 191 CYS A CA 1
ATOM 1466 C C . CYS A 1 191 ? -3.049 -0.428 8.007 1.00 97.75 191 CYS A C 1
ATOM 1468 O O . CYS A 1 191 ? -2.649 0.323 8.893 1.00 97.75 191 CYS A O 1
ATOM 1470 N N . THR A 1 192 ? -2.699 -1.708 7.968 1.00 97.81 192 THR A N 1
ATOM 1471 C CA . THR A 1 192 ? -1.746 -2.275 8.927 1.00 97.81 192 THR A CA 1
ATOM 1472 C C . THR A 1 192 ? -0.301 -2.056 8.519 1.00 97.81 192 THR A C 1
ATOM 1474 O O . THR A 1 192 ? 0.561 -2.164 9.379 1.00 97.81 192 THR A O 1
ATOM 1477 N N . ASP A 1 193 ? -0.057 -1.777 7.235 1.00 97.62 193 ASP A N 1
ATOM 1478 C CA . ASP A 1 193 ? 1.285 -1.724 6.657 1.00 97.62 193 ASP A CA 1
ATOM 1479 C C . ASP A 1 193 ? 2.074 -2.998 7.038 1.00 97.62 193 ASP A C 1
ATOM 1481 O O . ASP A 1 193 ? 1.545 -4.103 6.831 1.00 97.62 193 ASP A O 1
ATOM 1485 N N . ASP A 1 194 ? 3.245 -2.869 7.658 1.00 97.38 194 ASP A N 1
ATOM 1486 C CA . ASP A 1 194 ? 4.005 -3.977 8.237 1.00 97.38 194 ASP A CA 1
ATOM 1487 C C . ASP A 1 194 ? 3.460 -4.469 9.583 1.00 97.38 194 ASP A C 1
ATOM 1489 O O . ASP A 1 194 ? 3.411 -3.737 10.581 1.00 97.38 194 ASP A O 1
ATOM 1493 N N . ARG A 1 195 ? 3.143 -5.767 9.660 1.00 96.19 195 ARG A N 1
ATOM 1494 C CA . ARG A 1 195 ? 2.793 -6.439 10.919 1.00 96.19 195 ARG A CA 1
ATOM 1495 C C . ARG A 1 195 ? 3.654 -7.657 11.182 1.00 96.19 195 ARG A C 1
ATOM 1497 O O . ARG A 1 195 ? 3.530 -8.665 10.502 1.00 96.19 195 ARG A O 1
ATOM 1504 N N . GLU A 1 196 ? 4.452 -7.555 12.234 1.00 96.62 196 GLU A N 1
ATOM 1505 C CA . GLU A 1 196 ? 5.181 -8.662 12.849 1.00 96.62 196 GLU A CA 1
ATOM 1506 C C . GLU A 1 196 ? 4.218 -9.714 13.440 1.00 96.62 196 GLU A C 1
ATOM 1508 O O . GLU A 1 196 ? 3.112 -9.369 13.883 1.00 96.62 196 GLU A O 1
ATOM 1513 N N . PRO A 1 197 ? 4.609 -11.003 13.463 1.00 95.12 197 PRO A N 1
ATOM 1514 C CA . PRO A 1 197 ? 3.733 -12.084 13.903 1.00 95.12 197 PRO A CA 1
ATOM 1515 C C . PRO A 1 197 ? 3.339 -11.986 15.382 1.00 95.12 197 PRO A C 1
ATOM 1517 O O . PRO A 1 197 ? 2.210 -12.329 15.730 1.00 95.12 197 PRO A O 1
ATOM 1520 N N . ASP A 1 198 ? 4.232 -11.503 16.248 1.00 95.12 198 ASP A N 1
ATOM 1521 C CA . ASP A 1 198 ? 3.948 -11.275 17.669 1.00 95.12 198 ASP A CA 1
ATOM 1522 C C . ASP A 1 198 ? 2.839 -10.233 17.856 1.00 95.12 198 ASP A C 1
ATOM 1524 O O . ASP A 1 198 ? 1.888 -10.477 18.593 1.00 95.12 198 ASP A O 1
ATOM 1528 N N . PHE A 1 199 ? 2.874 -9.136 17.097 1.00 96.06 199 PHE A N 1
ATOM 1529 C CA . PHE A 1 199 ? 1.814 -8.131 17.107 1.00 96.06 199 PHE A CA 1
ATOM 1530 C C . PHE A 1 199 ? 0.474 -8.745 16.685 1.00 96.06 199 PHE A C 1
ATOM 1532 O O . PHE A 1 199 ? -0.541 -8.529 17.350 1.00 96.06 199 PHE A O 1
ATOM 1539 N N . ILE A 1 200 ? 0.443 -9.530 15.600 1.00 96.19 200 ILE A N 1
ATOM 1540 C CA . ILE A 1 200 ? -0.798 -10.178 15.143 1.00 96.19 200 ILE A CA 1
ATOM 1541 C C . ILE A 1 200 ? -1.393 -11.046 16.260 1.00 96.19 200 ILE A C 1
ATOM 1543 O O . ILE A 1 200 ? -2.598 -10.986 16.491 1.00 96.19 200 ILE A O 1
ATOM 1547 N N . VAL A 1 201 ? -0.558 -11.802 16.976 1.00 94.12 201 VAL A N 1
ATOM 1548 C CA . VAL A 1 201 ? -0.990 -12.678 18.075 1.00 94.12 201 VAL A CA 1
ATOM 1549 C C . VAL A 1 201 ? -1.456 -11.891 19.302 1.00 94.12 201 VAL A C 1
ATOM 1551 O O . VAL A 1 201 ? -2.502 -12.206 19.870 1.00 94.12 201 VAL A O 1
ATOM 1554 N N . GLU A 1 202 ? -0.684 -10.897 19.737 1.00 95.31 202 GLU A N 1
ATOM 1555 C CA . GLU A 1 202 ? -0.911 -10.197 21.007 1.00 95.31 202 GLU A CA 1
ATOM 1556 C C . GLU A 1 202 ? -2.012 -9.139 20.908 1.00 95.31 202 GLU A C 1
ATOM 1558 O O . GLU A 1 202 ? -2.821 -8.970 21.821 1.00 95.31 202 GLU A O 1
ATOM 1563 N N . GLU A 1 203 ? -2.064 -8.433 19.785 1.00 95.38 203 GLU A N 1
ATOM 1564 C CA . GLU A 1 203 ? -2.897 -7.246 19.618 1.00 95.38 203 GLU A CA 1
ATOM 1565 C C . GLU A 1 203 ? -4.012 -7.470 18.590 1.00 95.38 203 GLU A C 1
ATOM 1567 O O . GLU A 1 203 ? -5.117 -6.927 18.744 1.00 95.38 203 GLU A O 1
ATOM 1572 N N . GLY A 1 204 ? -3.756 -8.300 17.575 1.00 96.06 204 GLY A N 1
ATOM 1573 C CA . GLY A 1 204 ? -4.647 -8.587 16.453 1.00 96.06 204 GLY A CA 1
ATOM 1574 C C . GLY A 1 204 ? -4.173 -7.972 15.132 1.00 96.06 204 GLY A C 1
ATOM 1575 O O . GLY A 1 204 ? -3.046 -7.499 14.989 1.00 96.06 204 GLY A O 1
ATOM 1576 N N . HIS A 1 205 ? -5.073 -7.941 14.151 1.00 97.06 205 HIS A N 1
ATOM 1577 C CA . HIS A 1 205 ? -4.864 -7.367 12.820 1.00 97.06 205 HIS A CA 1
ATOM 1578 C C . HIS A 1 205 ? -5.668 -6.054 12.677 1.00 97.06 205 HIS A C 1
ATOM 1580 O O . HIS A 1 205 ? -5.657 -5.218 13.581 1.00 97.06 205 HIS A O 1
ATOM 1586 N N . ILE A 1 206 ? -6.417 -5.860 11.585 1.00 97.25 206 ILE A N 1
ATOM 1587 C CA . ILE A 1 206 ? -7.260 -4.669 11.371 1.00 97.25 206 ILE A CA 1
ATOM 1588 C C . ILE A 1 206 ? -8.333 -4.489 12.465 1.00 97.25 206 ILE A C 1
ATOM 1590 O O . ILE A 1 206 ? -8.737 -3.370 12.777 1.00 97.25 206 ILE A O 1
ATOM 1594 N N . ASN A 1 207 ? -8.771 -5.579 13.106 1.00 97.69 207 ASN A N 1
ATOM 1595 C CA . ASN A 1 207 ? -9.737 -5.555 14.210 1.00 97.69 207 ASN A CA 1
ATOM 1596 C C . ASN A 1 207 ? -9.224 -4.785 15.435 1.00 97.69 207 ASN A C 1
ATOM 1598 O O . ASN A 1 207 ? -10.017 -4.192 16.165 1.00 97.69 207 ASN A O 1
ATOM 1602 N N . GLN A 1 208 ? -7.910 -4.780 15.665 1.00 97.38 208 GLN A N 1
ATOM 1603 C CA . GLN A 1 208 ? -7.298 -3.990 16.725 1.00 97.38 208 GLN A CA 1
ATOM 1604 C C . GLN A 1 208 ? -7.483 -2.498 16.465 1.00 97.38 208 GLN A C 1
ATOM 1606 O O . GLN A 1 208 ? -7.834 -1.756 17.377 1.00 97.38 208 GLN A O 1
ATOM 1611 N N . MET A 1 209 ? -7.322 -2.073 15.214 1.00 97.94 209 MET A N 1
ATOM 1612 C CA . MET A 1 209 ? -7.498 -0.679 14.816 1.00 97.94 209 MET A CA 1
ATOM 1613 C C . MET A 1 209 ? -8.957 -0.245 14.979 1.00 97.94 209 MET A C 1
ATOM 1615 O O . MET A 1 209 ? -9.224 0.826 15.520 1.00 97.94 209 MET A O 1
ATOM 1619 N N . VAL A 1 210 ? -9.902 -1.123 14.621 1.00 97.31 210 VAL A N 1
ATOM 1620 C CA . VAL A 1 210 ? -11.336 -0.918 14.885 1.00 97.31 210 VAL A CA 1
ATOM 1621 C C . VAL A 1 210 ? -11.603 -0.775 16.388 1.00 97.31 210 VAL A C 1
ATOM 1623 O O . VAL A 1 210 ? -12.279 0.165 16.792 1.00 97.31 210 VAL A O 1
ATOM 1626 N N . ARG A 1 211 ? -11.035 -1.653 17.227 1.00 97.19 211 ARG A N 1
ATOM 1627 C CA . ARG A 1 211 ? -11.174 -1.596 18.695 1.00 97.19 211 ARG A CA 1
ATOM 1628 C C . ARG A 1 211 ? -10.596 -0.315 19.302 1.00 97.19 211 ARG A C 1
ATOM 1630 O O . ARG A 1 211 ? -11.095 0.137 20.318 1.00 97.19 211 ARG A O 1
ATOM 1637 N N . VAL A 1 212 ? -9.536 0.247 18.722 1.00 97.06 212 VAL A N 1
ATOM 1638 C CA . VAL A 1 212 ? -8.954 1.523 19.175 1.00 97.06 212 VAL A CA 1
ATOM 1639 C C . VAL A 1 212 ? -9.806 2.721 18.740 1.00 97.06 212 VAL A C 1
ATOM 1641 O O . VAL A 1 212 ? -9.827 3.737 19.433 1.00 97.06 212 VAL A O 1
ATOM 1644 N N . ALA A 1 213 ? -10.481 2.625 17.592 1.00 95.44 213 ALA A N 1
ATOM 1645 C CA . ALA A 1 213 ? -11.269 3.714 17.023 1.00 95.44 213 ALA A CA 1
ATOM 1646 C C . ALA A 1 213 ? -12.658 3.897 17.667 1.00 95.44 213 ALA A C 1
ATOM 1648 O O . ALA A 1 213 ? -13.199 5.005 17.602 1.00 95.44 213 ALA A O 1
ATOM 1649 N N . VAL A 1 214 ? -13.225 2.833 18.248 1.00 92.75 214 VAL A N 1
ATOM 1650 C CA . VAL A 1 214 ? -14.552 2.791 18.898 1.00 92.75 214 VAL A CA 1
ATO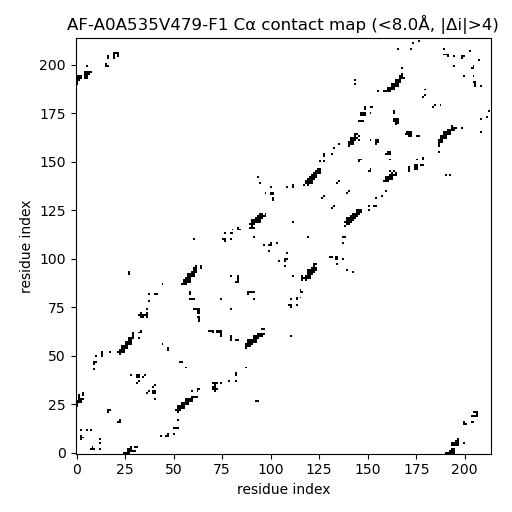M 1651 C C . VAL A 1 214 ? -14.418 2.951 20.408 1.00 92.75 214 VAL A C 1
ATOM 1653 O O . VAL A 1 214 ? -15.167 3.785 20.965 1.00 92.75 214 VAL A O 1
#

Sequence (214 aa):
MHIESSKLMVDEFARAVMAHGTTAVVADPHEIANVLGTDGIHWLLDCCSDLPLDVFVMASSCVPASRFESPRRPFTPGDIESLLRRHRTIGVAEMMNFPGVIAGQESELAKLNTHLTDHVDGHAPGVRGPALNAYLAAGIRSDHESTTFEEALEKRRLGMWVMLREASAARNLRDLLPLVKQHGTDRCMFCTDDREPDFIVEEGHINQMVRVAV

Nearest PDB structures (foldseek):
  3t8l-assembly1_A  TM=9.517E-01  e=9.084E-14  Agrobacterium fabrum str. C58
  3t81-assembly1_B  TM=9.393E-01  e=6.491E-13  Agrobacterium fabrum str. C58
  2pot-assembly1_A-2  TM=5.947E-01  e=5.806E-02  Zymomonas mobilis
  4qit-assembly1_B  TM=3.382E-01  e=4.607E-02  Pseudomonas aeruginosa PAO581
  5lsm-assembly6_E  TM=3.436E-01  e=5.229E-01  Shewanella oneidensis MR-1

pLDDT: mean 96.81, std 1.99, range [86.81, 98.69]

Mean predicted aligned error: 2.61 Å